Protein AF-A0A819H7N1-F1 (afdb_monomer)

Radius of gyration: 32.73 Å; Cα contacts (8 Å, |Δi|>4): 202; chains: 1; bounding box: 67×67×104 Å

Structure (mmCIF, N/CA/C/O backbone):
data_AF-A0A819H7N1-F1
#
_entry.id   AF-A0A819H7N1-F1
#
loop_
_atom_site.group_PDB
_atom_site.id
_atom_site.type_symbol
_atom_site.label_atom_id
_atom_site.label_alt_id
_atom_site.label_comp_id
_atom_site.label_asym_id
_atom_site.label_entity_id
_atom_site.label_seq_id
_atom_site.pdbx_PDB_ins_code
_atom_site.Cartn_x
_atom_site.Cartn_y
_atom_site.Cartn_z
_atom_site.occupancy
_atom_site.B_iso_or_equiv
_atom_site.auth_seq_id
_atom_site.auth_comp_id
_atom_site.auth_asym_id
_atom_site.auth_atom_id
_atom_site.pdbx_PDB_model_num
ATOM 1 N N . MET A 1 1 ? 19.187 -45.001 -17.441 1.00 40.72 1 MET A N 1
ATOM 2 C CA . MET A 1 1 ? 18.825 -44.067 -18.527 1.00 40.72 1 MET A CA 1
ATOM 3 C C . MET A 1 1 ? 20.088 -43.342 -18.950 1.00 40.72 1 MET A C 1
ATOM 5 O O . MET A 1 1 ? 20.549 -42.465 -18.236 1.00 40.72 1 MET A O 1
ATOM 9 N N . GLN A 1 2 ? 20.713 -43.819 -20.024 1.00 30.62 2 GLN A N 1
ATOM 10 C CA . GLN A 1 2 ? 21.935 -43.255 -20.595 1.00 30.62 2 GLN A CA 1
ATOM 11 C C . GLN A 1 2 ? 21.521 -42.297 -21.714 1.00 30.62 2 GLN A C 1
ATOM 13 O O . GLN A 1 2 ? 20.830 -42.712 -22.640 1.00 30.62 2 GLN A O 1
ATOM 18 N N . PHE A 1 3 ? 21.903 -41.025 -21.611 1.00 32.34 3 PHE A N 1
ATOM 19 C CA . PHE A 1 3 ? 21.761 -40.061 -22.699 1.00 32.34 3 PHE A CA 1
ATOM 20 C C . PHE A 1 3 ? 23.042 -40.099 -23.534 1.00 32.34 3 PHE A C 1
ATOM 22 O O . PHE A 1 3 ? 24.086 -39.612 -23.106 1.00 32.34 3 PHE A O 1
ATOM 29 N N . THR A 1 4 ? 22.976 -40.710 -24.714 1.00 34.38 4 THR A N 1
ATOM 30 C CA . THR A 1 4 ? 24.036 -40.632 -25.722 1.00 34.38 4 THR A CA 1
ATOM 31 C C . THR A 1 4 ? 23.967 -39.268 -26.399 1.00 34.38 4 THR A C 1
ATOM 33 O O . THR A 1 4 ? 23.025 -38.972 -27.132 1.00 34.38 4 THR A O 1
ATOM 36 N N . LYS A 1 5 ? 24.960 -38.427 -26.113 1.00 36.62 5 LYS A N 1
ATOM 37 C CA . LYS A 1 5 ? 25.185 -37.134 -26.753 1.00 36.62 5 LYS A CA 1
ATOM 38 C C . LYS A 1 5 ? 26.019 -37.384 -28.013 1.00 36.62 5 LYS A C 1
ATOM 40 O O . LYS A 1 5 ? 27.198 -37.707 -27.906 1.00 36.62 5 LYS A O 1
ATOM 45 N N . THR A 1 6 ? 25.407 -37.290 -29.188 1.00 32.88 6 THR A N 1
ATOM 46 C CA . THR A 1 6 ? 26.141 -37.307 -30.459 1.00 32.88 6 THR A CA 1
ATOM 47 C C . THR A 1 6 ? 26.596 -35.880 -30.742 1.00 32.88 6 THR A C 1
ATOM 49 O O . THR A 1 6 ? 25.798 -35.034 -31.135 1.00 32.88 6 THR A O 1
ATOM 52 N N . GLU A 1 7 ? 27.862 -35.590 -30.448 1.00 35.97 7 GLU A N 1
ATOM 53 C CA . GLU A 1 7 ? 28.532 -34.351 -30.845 1.00 35.97 7 GLU A CA 1
ATOM 54 C C . GLU A 1 7 ? 29.043 -34.515 -32.280 1.00 35.97 7 GLU A C 1
ATOM 56 O O . GLU A 1 7 ? 29.991 -35.252 -32.544 1.00 35.97 7 GLU A O 1
ATOM 61 N N . GLU A 1 8 ? 28.373 -33.855 -33.221 1.00 31.41 8 GLU A N 1
ATOM 62 C CA . GLU A 1 8 ? 28.767 -33.803 -34.626 1.00 31.41 8 GLU A CA 1
ATOM 63 C C . GLU A 1 8 ? 29.729 -32.617 -34.812 1.00 31.41 8 GLU A C 1
ATOM 65 O O . GLU A 1 8 ? 29.325 -31.464 -34.955 1.00 31.41 8 GLU A O 1
ATOM 70 N N . TYR A 1 9 ? 31.033 -32.892 -34.725 1.00 36.28 9 TYR A N 1
ATOM 71 C CA . TYR A 1 9 ? 32.089 -31.919 -35.005 1.00 36.28 9 TYR A CA 1
ATOM 72 C C . TYR A 1 9 ? 32.326 -31.832 -36.518 1.00 36.28 9 TYR A C 1
ATOM 74 O O . TYR A 1 9 ? 32.879 -32.749 -37.124 1.00 36.28 9 TYR A O 1
ATOM 82 N N . ALA A 1 10 ? 31.951 -30.708 -37.133 1.00 37.41 10 ALA A N 1
ATOM 83 C CA . ALA A 1 10 ? 32.363 -30.383 -38.495 1.00 37.41 10 ALA A CA 1
ATOM 84 C C . ALA A 1 10 ? 33.835 -29.925 -38.495 1.00 37.41 10 ALA A C 1
ATOM 86 O O . ALA A 1 10 ? 34.152 -28.793 -38.127 1.00 37.41 10 ALA A O 1
ATOM 87 N N . SER A 1 11 ? 34.732 -30.835 -38.884 1.00 36.94 11 SER A N 1
ATOM 88 C CA . SER A 1 11 ? 36.150 -30.565 -39.144 1.00 36.94 11 SER A CA 1
ATOM 89 C C . SER A 1 11 ? 36.325 -29.935 -40.529 1.00 36.94 11 SER A C 1
ATOM 91 O O . SER A 1 11 ? 35.896 -30.508 -41.531 1.00 36.94 11 SER A O 1
ATOM 93 N N . CYS A 1 12 ? 36.982 -28.776 -40.602 1.00 37.56 12 CYS A N 1
ATOM 94 C CA . CYS A 1 12 ? 37.454 -28.194 -41.858 1.00 37.56 12 CYS A CA 1
ATOM 95 C C . CYS A 1 12 ? 38.968 -28.414 -41.957 1.00 37.56 12 CYS A C 1
ATOM 97 O O . CYS A 1 12 ? 39.755 -27.567 -41.533 1.00 37.56 12 CYS A O 1
ATOM 99 N N . ASP A 1 13 ? 39.368 -29.565 -42.501 1.00 39.00 13 ASP A N 1
ATOM 100 C CA . ASP A 1 13 ? 40.770 -29.893 -42.755 1.00 39.00 13 ASP A CA 1
ATOM 101 C C . ASP A 1 13 ? 41.370 -28.986 -43.837 1.00 39.00 13 ASP A C 1
ATOM 103 O O . ASP A 1 13 ? 40.894 -28.905 -44.973 1.00 39.00 13 ASP A O 1
ATOM 107 N N . GLY A 1 14 ? 42.467 -28.320 -43.481 1.00 46.56 14 GLY A N 1
ATOM 108 C CA . GLY A 1 14 ? 43.328 -27.627 -44.425 1.00 46.56 14 GLY A CA 1
ATOM 109 C C . GLY A 1 14 ? 44.247 -28.598 -45.166 1.00 46.56 14 GLY A C 1
ATOM 110 O O . GLY A 1 14 ? 44.832 -29.495 -44.566 1.00 46.56 14 GLY A O 1
ATOM 111 N N . LYS A 1 15 ? 44.455 -28.354 -46.465 1.00 38.91 15 LYS A N 1
ATOM 112 C CA . LYS A 1 15 ? 45.690 -28.716 -47.176 1.00 38.91 15 LYS A CA 1
ATOM 113 C C . LYS A 1 15 ? 45.892 -27.817 -48.396 1.00 38.91 15 LYS A C 1
ATOM 115 O O . LYS A 1 15 ? 45.122 -27.847 -49.350 1.00 38.91 15 LYS A O 1
ATOM 120 N N . SER A 1 16 ? 46.963 -27.030 -48.345 1.00 42.56 16 SER A N 1
ATOM 121 C CA . SER A 1 16 ? 47.629 -26.453 -49.516 1.00 42.56 16 SER A CA 1
ATOM 122 C C . SER A 1 16 ? 48.480 -27.533 -50.189 1.00 42.56 16 SER A C 1
ATOM 124 O O . SER A 1 16 ? 49.066 -28.336 -49.466 1.00 42.56 16 SER A O 1
ATOM 126 N N . ILE A 1 17 ? 48.582 -27.520 -51.527 1.00 33.69 17 ILE A N 1
ATOM 127 C CA . ILE A 1 17 ? 49.834 -27.627 -52.317 1.00 33.69 17 ILE A CA 1
ATOM 128 C C . ILE A 1 17 ? 49.530 -27.609 -53.840 1.00 33.69 17 ILE A C 1
ATOM 130 O O . ILE A 1 17 ? 48.782 -28.431 -54.352 1.00 33.69 17 ILE A O 1
ATOM 134 N N . SER A 1 18 ? 50.165 -26.631 -54.508 1.00 37.62 18 SER A N 1
ATOM 135 C CA . SER A 1 18 ? 50.707 -26.540 -55.886 1.00 37.62 18 SER A CA 1
ATOM 136 C C . SER A 1 18 ? 49.914 -26.915 -57.155 1.00 37.62 18 SER A C 1
ATOM 138 O O . SER A 1 18 ? 49.439 -28.034 -57.296 1.00 37.62 18 SER A O 1
ATOM 140 N N . GLY A 1 19 ? 50.063 -26.063 -58.186 1.00 30.89 19 GLY A N 1
ATOM 141 C CA . GLY A 1 19 ? 50.332 -26.521 -59.563 1.00 30.89 19 GLY A CA 1
ATOM 142 C C . GLY A 1 19 ? 49.450 -25.932 -60.673 1.00 30.89 19 GLY A C 1
ATOM 143 O O . GLY A 1 19 ? 48.242 -26.107 -60.672 1.00 30.89 19 GLY A O 1
ATOM 144 N N . PHE A 1 20 ? 50.089 -25.254 -61.630 1.00 35.34 20 PHE A N 1
ATOM 145 C CA . PHE A 1 20 ? 49.568 -24.619 -62.854 1.00 35.34 20 PHE A CA 1
ATOM 146 C C . PHE A 1 20 ? 48.560 -25.443 -63.689 1.00 35.34 20 PHE A C 1
ATOM 148 O O . PHE A 1 20 ? 48.798 -26.622 -63.933 1.00 35.34 20 PHE A O 1
ATOM 155 N N . THR A 1 21 ? 47.531 -24.790 -64.262 1.00 34.28 21 THR A N 1
ATOM 156 C CA . THR A 1 21 ? 47.267 -24.613 -65.724 1.00 34.28 21 THR A CA 1
ATOM 157 C C . THR A 1 21 ? 45.895 -23.941 -65.950 1.00 34.28 21 THR A C 1
ATOM 159 O O . THR A 1 21 ? 44.961 -24.114 -65.172 1.00 34.28 21 THR A O 1
ATOM 162 N N . GLN A 1 22 ? 45.815 -23.105 -66.990 1.00 42.81 22 GLN A N 1
ATOM 163 C CA . GLN A 1 22 ? 44.711 -22.209 -67.353 1.00 42.81 22 GLN A CA 1
ATOM 164 C C . GLN A 1 22 ? 43.422 -22.899 -67.842 1.00 42.81 22 GLN A C 1
ATOM 166 O O . GLN A 1 22 ? 43.455 -23.940 -68.484 1.00 42.81 22 GLN A O 1
ATOM 171 N N . ASN A 1 23 ? 42.322 -22.157 -67.653 1.00 41.34 23 ASN A N 1
ATOM 172 C CA . ASN A 1 23 ? 41.064 -22.146 -68.408 1.00 41.34 23 ASN A CA 1
ATOM 173 C C . ASN A 1 23 ? 40.193 -23.412 -68.457 1.00 41.34 23 ASN A C 1
ATOM 175 O O . ASN A 1 23 ? 40.289 -24.239 -69.356 1.00 41.34 23 ASN A O 1
ATOM 179 N N . SER A 1 24 ? 39.146 -23.391 -67.629 1.00 40.72 24 SER A N 1
ATOM 180 C CA . SER A 1 24 ? 37.811 -23.828 -68.043 1.00 40.72 24 SER A CA 1
ATOM 181 C C . SER A 1 24 ? 36.748 -23.149 -67.181 1.00 40.72 24 SER A C 1
ATOM 183 O O . SER A 1 24 ? 36.832 -23.127 -65.953 1.00 40.72 24 SER A O 1
ATOM 185 N N . ASN A 1 25 ? 35.764 -22.571 -67.862 1.00 50.56 25 ASN A N 1
ATOM 186 C CA . ASN A 1 25 ? 34.623 -21.839 -67.336 1.00 50.56 25 ASN A CA 1
ATOM 187 C C . ASN A 1 25 ? 33.718 -22.803 -66.543 1.00 50.56 25 ASN A C 1
ATOM 189 O O . ASN A 1 25 ? 32.870 -23.484 -67.112 1.00 50.56 25 ASN A O 1
ATOM 193 N N . VAL A 1 26 ? 33.931 -22.903 -65.229 1.00 45.22 26 VAL A N 1
ATOM 194 C CA . VAL A 1 26 ? 33.072 -23.666 -64.318 1.00 45.22 26 VAL A CA 1
ATOM 195 C C . VAL A 1 26 ? 32.435 -22.684 -63.352 1.00 45.22 26 VAL A C 1
ATOM 197 O O . VAL A 1 26 ? 33.102 -22.059 -62.528 1.00 45.22 26 VAL A O 1
ATOM 200 N N . LYS A 1 27 ? 31.114 -22.553 -63.472 1.00 49.88 27 LYS A N 1
ATOM 201 C CA . LYS A 1 27 ? 30.236 -21.798 -62.581 1.00 49.88 27 LYS A CA 1
ATOM 202 C C . LYS A 1 27 ? 30.330 -22.421 -61.180 1.00 49.88 27 LYS A C 1
ATOM 204 O O . LYS A 1 27 ? 29.569 -23.322 -60.837 1.00 49.88 27 LYS A O 1
ATOM 209 N N . LYS A 1 28 ? 31.309 -21.981 -60.384 1.00 43.66 28 LYS A N 1
ATOM 210 C CA . LYS A 1 28 ? 31.466 -22.360 -58.976 1.00 43.66 28 LYS A CA 1
ATOM 211 C C . LYS A 1 28 ? 30.250 -21.815 -58.225 1.00 43.66 28 LYS A C 1
ATOM 213 O O . LYS A 1 28 ? 30.150 -20.620 -57.965 1.00 43.66 28 LYS A O 1
ATOM 218 N N . LYS A 1 29 ? 29.286 -22.689 -57.920 1.00 48.72 29 LYS A N 1
ATOM 219 C CA . LYS A 1 29 ? 28.300 -22.430 -56.868 1.00 48.72 29 LYS A CA 1
ATOM 220 C C . LYS A 1 29 ? 29.099 -22.260 -55.579 1.00 48.72 29 LYS A C 1
ATOM 222 O O . LYS A 1 29 ? 29.605 -23.239 -55.041 1.00 48.72 29 LYS A O 1
ATOM 227 N N . ASN A 1 30 ? 29.257 -21.017 -55.137 1.00 48.19 30 ASN A N 1
ATOM 228 C CA . ASN A 1 30 ? 29.819 -20.701 -53.834 1.00 48.19 30 ASN A CA 1
ATOM 229 C C . ASN A 1 30 ? 28.860 -21.254 -52.775 1.00 48.19 30 ASN A C 1
ATOM 231 O O . ASN A 1 30 ? 27.857 -20.626 -52.451 1.00 48.19 30 ASN A O 1
ATOM 235 N N . SER A 1 31 ? 29.140 -22.454 -52.274 1.00 58.06 31 SER A N 1
ATOM 236 C CA . SER A 1 31 ? 28.575 -22.942 -51.023 1.00 58.06 31 SER A CA 1
ATOM 237 C C . SER A 1 31 ? 29.184 -22.100 -49.906 1.00 58.06 31 SER A C 1
ATOM 239 O O . SER A 1 31 ? 30.265 -22.407 -49.400 1.00 58.06 31 SER A O 1
ATOM 241 N N . SER A 1 32 ? 28.541 -20.980 -49.581 1.00 63.16 32 SER A N 1
ATOM 242 C CA . SER A 1 32 ? 28.887 -20.193 -48.406 1.00 63.16 32 SER A CA 1
ATOM 243 C C . SER A 1 32 ? 28.537 -21.028 -47.181 1.00 63.16 32 SER A C 1
ATOM 245 O O . SER A 1 32 ? 27.383 -21.077 -46.761 1.00 63.16 32 SER A O 1
ATOM 247 N N . CYS A 1 33 ? 29.537 -21.715 -46.637 1.00 59.38 33 CYS A N 1
ATOM 248 C CA . CYS A 1 33 ? 29.523 -22.119 -45.244 1.00 59.38 33 CYS A CA 1
ATOM 249 C C . CYS A 1 33 ? 29.455 -20.814 -44.443 1.00 59.38 33 CYS A C 1
ATOM 251 O O . CYS A 1 33 ? 30.463 -20.130 -44.270 1.00 59.38 33 CYS A O 1
ATOM 253 N N . SER A 1 34 ? 28.243 -20.383 -44.091 1.00 68.25 34 SER A N 1
ATOM 254 C CA . SER A 1 34 ? 28.056 -19.300 -43.134 1.00 68.25 34 SER A CA 1
ATOM 255 C C . SER A 1 34 ? 28.774 -19.730 -41.855 1.00 68.25 34 SER A C 1
ATOM 257 O O . SER A 1 34 ? 28.502 -20.843 -41.392 1.00 68.25 34 SER A O 1
ATOM 259 N N . PRO A 1 35 ? 29.706 -18.926 -41.311 1.00 73.50 35 PRO A N 1
ATOM 260 C CA . PRO A 1 35 ? 30.396 -19.263 -40.078 1.00 73.50 35 PRO A CA 1
ATOM 261 C C . PRO A 1 35 ? 29.341 -19.314 -38.982 1.00 73.50 35 PRO A C 1
ATOM 263 O O . PRO A 1 35 ? 28.846 -18.290 -38.518 1.00 73.50 35 PRO A O 1
ATOM 266 N N . TRP A 1 36 ? 28.914 -20.529 -38.667 1.00 75.56 36 TRP A N 1
ATOM 267 C CA . TRP A 1 36 ? 27.933 -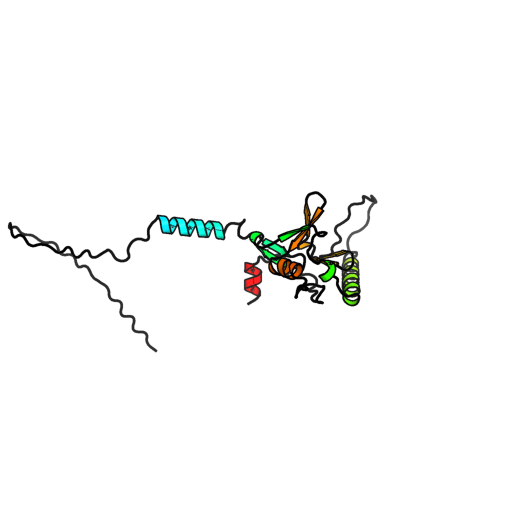20.770 -37.636 1.00 75.56 36 TRP A CA 1
ATOM 268 C C . TRP A 1 36 ? 28.641 -20.714 -36.279 1.00 75.56 36 TRP A C 1
ATOM 270 O O . TRP A 1 36 ? 29.711 -21.314 -36.135 1.00 75.56 36 TRP A O 1
ATOM 280 N N . PRO A 1 37 ? 28.055 -20.044 -35.275 1.00 86.19 37 PRO A N 1
ATOM 281 C CA . PRO A 1 37 ? 26.833 -19.236 -35.337 1.00 86.19 37 PRO A CA 1
ATOM 282 C C . PRO A 1 37 ? 27.066 -17.814 -35.883 1.00 86.19 37 PRO A C 1
ATOM 284 O O . PRO A 1 37 ? 28.129 -17.221 -35.696 1.00 86.19 37 PRO A O 1
ATOM 287 N N . GLU A 1 38 ? 26.028 -17.242 -36.504 1.00 85.06 38 GLU A N 1
ATOM 288 C CA . GLU A 1 38 ? 26.056 -15.851 -36.964 1.00 85.06 38 GLU A CA 1
ATOM 289 C C . GLU A 1 38 ? 26.223 -14.873 -35.783 1.00 85.06 38 GLU A C 1
ATOM 291 O O . GLU A 1 38 ? 25.567 -15.027 -34.744 1.00 85.06 38 GLU A O 1
ATOM 296 N N . PRO A 1 39 ? 27.071 -13.836 -35.914 1.00 87.88 39 PRO A N 1
ATOM 297 C CA . PRO A 1 39 ? 27.223 -12.826 -34.877 1.00 87.88 39 PRO A CA 1
ATOM 298 C C . PRO A 1 39 ? 25.912 -12.076 -34.619 1.00 87.88 39 PRO A C 1
ATOM 300 O O . PRO A 1 39 ? 25.338 -11.472 -35.521 1.00 87.88 39 PRO A O 1
ATOM 303 N N . ILE A 1 40 ? 25.477 -12.047 -33.357 1.00 91.50 40 ILE A N 1
ATOM 304 C CA . ILE A 1 40 ? 24.306 -11.264 -32.940 1.00 91.50 40 ILE A CA 1
ATOM 305 C C . ILE A 1 40 ? 24.530 -9.777 -33.294 1.00 91.50 40 ILE A C 1
ATOM 307 O O . ILE A 1 40 ? 25.573 -9.228 -32.901 1.00 91.50 40 ILE A O 1
ATOM 311 N N . PRO A 1 41 ? 23.563 -9.110 -33.961 1.00 95.00 41 PRO A N 1
ATOM 312 C CA . PRO A 1 41 ? 23.651 -7.695 -34.310 1.00 95.00 41 PRO A CA 1
ATOM 313 C C . PRO A 1 41 ? 23.959 -6.814 -33.099 1.00 95.00 41 PRO A C 1
ATOM 315 O O . PRO A 1 41 ? 23.404 -7.007 -32.014 1.00 95.00 41 PRO A O 1
ATOM 318 N N . ARG A 1 42 ? 24.838 -5.824 -33.282 1.00 93.44 42 ARG A N 1
ATOM 319 C CA . ARG A 1 42 ? 25.246 -4.918 -32.196 1.00 93.44 42 ARG A CA 1
ATOM 320 C C . ARG A 1 42 ? 24.068 -4.127 -31.638 1.00 93.44 42 ARG A C 1
ATOM 322 O O . ARG A 1 42 ? 23.909 -4.088 -30.424 1.00 93.44 42 ARG A O 1
ATOM 329 N N . ASP A 1 43 ? 23.208 -3.621 -32.511 1.00 96.38 43 ASP A N 1
ATOM 330 C CA . ASP A 1 43 ? 22.058 -2.793 -32.136 1.00 96.38 43 ASP A CA 1
ATOM 331 C C . ASP A 1 43 ? 21.081 -3.549 -31.224 1.00 96.38 43 ASP A C 1
ATOM 333 O O . ASP A 1 43 ? 20.516 -2.983 -30.288 1.00 96.38 43 ASP A O 1
ATOM 337 N N . LEU A 1 44 ? 20.928 -4.861 -31.443 1.00 95.50 44 LEU A N 1
ATOM 338 C CA . LEU A 1 44 ? 20.096 -5.712 -30.595 1.00 95.50 44 LEU A CA 1
ATOM 339 C C . LEU A 1 44 ? 20.728 -5.903 -29.212 1.00 95.50 44 LEU A C 1
ATOM 341 O O . LEU A 1 44 ? 20.033 -5.786 -28.206 1.00 95.50 44 LEU A O 1
ATOM 345 N N . LYS A 1 45 ? 22.048 -6.131 -29.146 1.00 95.31 45 LYS A N 1
ATOM 346 C CA . LYS A 1 45 ? 22.770 -6.208 -27.864 1.00 95.31 45 LYS A CA 1
ATOM 347 C C . LYS A 1 45 ? 22.649 -4.905 -27.079 1.00 95.31 45 LYS A C 1
ATOM 349 O O . LYS A 1 45 ? 22.399 -4.945 -25.878 1.00 95.31 45 LYS A O 1
ATOM 354 N N . GLU A 1 46 ? 22.814 -3.772 -27.754 1.00 97.06 46 GLU A N 1
ATOM 355 C CA . GLU A 1 46 ? 22.725 -2.452 -27.135 1.00 97.06 46 GLU A CA 1
ATOM 356 C C . GLU A 1 46 ? 21.309 -2.166 -26.632 1.00 97.06 46 GLU A C 1
ATOM 358 O O . GLU A 1 46 ? 21.142 -1.774 -25.480 1.00 97.06 46 GLU A O 1
ATOM 363 N N . THR A 1 47 ? 20.284 -2.470 -27.431 1.00 96.69 47 THR A N 1
ATOM 364 C CA . THR A 1 47 ? 18.878 -2.323 -27.024 1.00 96.69 47 THR A CA 1
ATOM 365 C C . THR A 1 47 ? 18.553 -3.187 -25.804 1.00 96.69 47 THR A C 1
ATOM 367 O O . THR A 1 47 ? 17.986 -2.688 -24.831 1.00 96.69 47 THR A O 1
ATOM 370 N N . CYS A 1 48 ? 18.952 -4.465 -25.809 1.00 96.56 48 CYS A N 1
ATOM 371 C CA . CYS A 1 48 ? 18.746 -5.356 -24.666 1.00 96.56 48 CYS A CA 1
ATOM 372 C C . CYS A 1 48 ? 19.462 -4.849 -23.408 1.00 96.56 48 CYS A C 1
ATOM 374 O O . CYS A 1 48 ? 18.880 -4.878 -22.323 1.00 96.56 48 CYS A O 1
ATOM 376 N N . LEU A 1 49 ? 20.699 -4.360 -23.542 1.00 95.62 49 LEU A N 1
ATOM 377 C CA . LEU A 1 49 ? 21.455 -3.808 -22.420 1.00 95.62 49 LEU A CA 1
ATOM 378 C C . LEU A 1 49 ? 20.787 -2.548 -21.859 1.00 95.62 49 LEU A C 1
ATOM 380 O O . LEU A 1 49 ? 20.620 -2.443 -20.648 1.00 95.62 49 LEU A O 1
ATOM 384 N N . GLN A 1 50 ? 20.368 -1.617 -22.717 1.00 95.62 50 GLN A N 1
ATOM 385 C CA . GLN A 1 50 ? 19.678 -0.394 -22.298 1.00 95.62 50 GLN A CA 1
ATOM 386 C C . GLN A 1 50 ? 18.370 -0.707 -21.569 1.00 95.62 50 GLN A C 1
ATOM 388 O O . GLN A 1 50 ? 18.111 -0.160 -20.497 1.00 95.62 50 GLN A O 1
ATOM 393 N N . GLN A 1 51 ? 17.580 -1.644 -22.097 1.00 94.69 51 GLN A N 1
ATOM 394 C CA . GLN A 1 51 ? 16.350 -2.084 -21.448 1.00 94.69 51 GLN A CA 1
ATOM 395 C C . GLN A 1 51 ? 16.629 -2.706 -20.075 1.00 94.69 51 GLN A C 1
ATOM 397 O O . GLN A 1 51 ? 15.942 -2.380 -19.107 1.00 94.69 51 GLN A O 1
ATOM 402 N N . PHE A 1 52 ? 17.651 -3.558 -19.971 1.00 93.06 52 PHE A N 1
ATOM 403 C CA . PHE A 1 52 ? 18.052 -4.149 -18.698 1.00 93.06 52 PHE A CA 1
ATOM 404 C C . PHE A 1 52 ? 18.479 -3.079 -17.688 1.00 93.06 52 PHE A C 1
ATOM 406 O O . PHE A 1 52 ? 17.974 -3.061 -16.569 1.00 93.06 52 PHE A O 1
ATOM 413 N N . LEU A 1 53 ? 19.353 -2.148 -18.084 1.00 92.12 53 LEU A N 1
ATOM 414 C CA . LEU A 1 53 ? 19.807 -1.056 -17.219 1.00 92.12 53 LEU A CA 1
ATOM 415 C C . LEU A 1 53 ? 18.640 -0.186 -16.744 1.00 92.12 53 LEU A C 1
ATOM 417 O O . LEU A 1 53 ? 18.596 0.201 -15.579 1.00 92.12 53 LEU A O 1
ATOM 421 N N . GLN A 1 54 ? 17.673 0.091 -17.620 1.00 91.19 54 GLN A N 1
ATOM 422 C CA . GLN A 1 54 ? 16.479 0.845 -17.261 1.00 91.19 54 GLN A CA 1
ATOM 423 C C . GLN A 1 54 ? 15.613 0.085 -16.248 1.00 91.19 54 GLN A C 1
ATOM 425 O O . GLN A 1 54 ? 15.191 0.667 -15.248 1.00 91.19 54 GLN A O 1
ATOM 430 N N . GLN A 1 55 ? 15.361 -1.204 -16.481 1.00 88.94 55 GLN A N 1
ATOM 431 C CA . GLN A 1 55 ? 14.552 -2.045 -15.592 1.00 88.94 55 GLN A CA 1
ATOM 432 C C . GLN A 1 55 ? 15.223 -2.286 -14.235 1.00 88.94 55 GLN A C 1
ATOM 434 O O . GLN A 1 55 ? 14.531 -2.382 -13.227 1.00 88.94 55 GLN A O 1
ATOM 439 N N . MET A 1 56 ? 16.555 -2.324 -14.206 1.00 88.75 56 MET A N 1
ATOM 440 C CA . MET A 1 56 ? 17.362 -2.501 -12.995 1.00 88.75 56 MET A CA 1
ATOM 441 C C . MET A 1 56 ? 17.786 -1.175 -12.354 1.00 88.75 56 MET A C 1
ATOM 443 O O . MET A 1 56 ? 18.570 -1.163 -11.406 1.00 88.75 56 MET A O 1
ATOM 447 N N . SER A 1 57 ? 17.303 -0.045 -12.871 1.00 90.19 57 SER A N 1
ATOM 448 C CA . SER A 1 57 ? 17.643 1.261 -12.317 1.00 90.19 57 SER A CA 1
ATOM 449 C C . SER A 1 57 ? 17.038 1.446 -10.923 1.00 90.19 57 SER A C 1
ATOM 451 O O . SER A 1 57 ? 15.932 0.984 -10.635 1.00 90.19 57 SER A O 1
ATOM 453 N N . MET A 1 58 ? 17.732 2.204 -10.069 1.00 86.50 58 MET A N 1
ATOM 454 C CA . MET A 1 58 ? 17.260 2.524 -8.714 1.00 86.50 58 MET A CA 1
ATOM 455 C C . MET A 1 58 ? 15.880 3.191 -8.701 1.00 86.50 58 MET A C 1
ATOM 457 O O . MET A 1 58 ? 15.117 3.010 -7.760 1.00 86.50 58 MET A O 1
ATOM 461 N N . SER A 1 59 ? 15.539 3.957 -9.740 1.00 88.69 59 SER A N 1
ATOM 462 C CA . SER A 1 59 ? 14.229 4.598 -9.869 1.00 88.69 59 SER A CA 1
ATOM 463 C C . SER A 1 59 ? 13.134 3.625 -10.312 1.00 88.69 59 SER A C 1
ATOM 465 O O . SER A 1 59 ? 11.985 3.779 -9.895 1.00 88.69 59 SER A O 1
ATOM 467 N N . ALA A 1 60 ? 13.461 2.623 -11.134 1.00 87.12 60 ALA A N 1
ATOM 468 C CA . ALA A 1 60 ? 12.517 1.583 -11.536 1.00 87.12 60 ALA A CA 1
ATOM 469 C C . ALA A 1 60 ? 12.214 0.594 -10.410 1.00 87.12 60 ALA A C 1
ATOM 471 O O . ALA A 1 60 ? 11.067 0.173 -10.254 1.00 87.12 60 ALA A O 1
ATOM 472 N N . LEU A 1 61 ? 13.225 0.295 -9.598 1.00 88.44 61 LEU A N 1
ATOM 473 C CA . LEU A 1 61 ? 13.130 -0.596 -8.445 1.00 88.44 61 LEU A CA 1
ATOM 474 C C . LEU A 1 61 ? 12.769 0.131 -7.144 1.00 88.44 61 LEU A C 1
ATOM 476 O O . LEU A 1 61 ? 12.694 -0.508 -6.102 1.00 88.44 61 LEU A O 1
ATOM 480 N N . ALA A 1 62 ? 12.539 1.447 -7.185 1.00 90.50 62 ALA A N 1
ATOM 481 C CA . ALA A 1 62 ? 12.212 2.222 -5.995 1.00 90.50 62 ALA A CA 1
ATOM 482 C C . ALA A 1 62 ? 10.959 1.666 -5.300 1.00 90.50 62 ALA A C 1
ATOM 484 O O . ALA A 1 62 ? 9.911 1.469 -5.928 1.00 90.50 62 ALA A O 1
ATOM 485 N N . GLU A 1 63 ? 11.064 1.459 -3.990 1.00 90.50 63 GLU A N 1
ATOM 486 C CA . GLU A 1 63 ? 10.036 0.832 -3.162 1.00 90.50 63 GLU A CA 1
ATOM 487 C C . GLU A 1 63 ? 9.334 1.858 -2.269 1.00 90.50 63 GLU A C 1
ATOM 489 O O . GLU A 1 63 ? 9.925 2.844 -1.830 1.00 90.50 63 GLU A O 1
ATOM 494 N N . VAL A 1 64 ? 8.061 1.602 -1.980 1.00 91.94 64 VAL A N 1
ATOM 495 C CA . VAL A 1 64 ? 7.249 2.341 -1.008 1.00 91.94 64 VAL A CA 1
ATOM 496 C C . VAL A 1 64 ? 6.293 1.400 -0.288 1.00 91.94 64 VAL A C 1
ATOM 498 O O . VAL A 1 64 ? 5.830 0.410 -0.854 1.00 91.94 64 VAL A O 1
ATOM 501 N N . THR A 1 65 ? 5.934 1.742 0.944 1.00 91.75 65 THR A N 1
ATOM 502 C CA . THR A 1 65 ? 4.993 0.956 1.746 1.00 91.75 65 THR A CA 1
ATOM 503 C C . THR A 1 65 ? 3.562 1.446 1.554 1.00 91.75 65 THR A C 1
ATOM 505 O O . THR A 1 65 ? 3.282 2.645 1.534 1.00 91.75 65 THR A O 1
ATOM 508 N N . CYS A 1 66 ? 2.626 0.512 1.412 1.00 93.44 66 CYS A N 1
ATOM 509 C CA . CYS A 1 66 ? 1.204 0.822 1.351 1.00 93.44 66 CYS A CA 1
ATOM 510 C C . CYS A 1 66 ? 0.647 1.132 2.748 1.00 93.44 66 CYS A C 1
ATOM 512 O O . CYS A 1 66 ? 0.689 0.283 3.635 1.00 93.44 66 CYS A O 1
ATOM 514 N N . ALA A 1 67 ? 0.010 2.290 2.918 1.00 94.12 67 ALA A N 1
ATOM 515 C CA . ALA A 1 67 ? -0.581 2.717 4.187 1.00 94.12 67 ALA A CA 1
ATOM 516 C C . ALA A 1 67 ? -1.760 1.843 4.651 1.00 94.12 67 ALA A C 1
ATOM 518 O O . ALA A 1 67 ? -2.121 1.869 5.819 1.00 94.12 67 ALA A O 1
ATOM 519 N N . VAL A 1 68 ? -2.389 1.075 3.757 1.00 93.44 68 VAL A N 1
ATOM 520 C CA . VAL A 1 68 ? -3.577 0.263 4.088 1.00 93.44 68 VAL A CA 1
ATOM 521 C C . VAL A 1 68 ? -3.216 -1.149 4.540 1.00 93.44 68 VAL A C 1
ATOM 523 O O . VAL A 1 68 ? -3.940 -1.737 5.336 1.00 93.44 68 VAL A O 1
ATOM 526 N N . CYS A 1 69 ? -2.128 -1.716 4.019 1.00 90.25 69 CYS A N 1
ATOM 527 C CA . CYS A 1 69 ? -1.785 -3.121 4.257 1.00 90.25 69 CYS A CA 1
ATOM 528 C C . CYS A 1 69 ? -0.343 -3.368 4.674 1.00 90.25 69 CYS A C 1
ATOM 530 O O . CYS A 1 69 ? 0.050 -4.523 4.768 1.00 90.25 69 CYS A O 1
ATOM 532 N N . ASN A 1 70 ? 0.448 -2.309 4.841 1.00 88.00 70 ASN A N 1
ATOM 533 C CA . ASN A 1 70 ? 1.853 -2.362 5.229 1.00 88.00 70 ASN A CA 1
ATOM 534 C C . ASN A 1 70 ? 2.775 -3.176 4.302 1.00 88.00 70 ASN A C 1
ATOM 536 O O . ASN A 1 70 ? 3.886 -3.522 4.681 1.00 88.00 70 ASN A O 1
ATOM 540 N N . VAL A 1 71 ? 2.331 -3.483 3.079 1.00 86.94 71 VAL A N 1
ATOM 541 C CA . VAL A 1 71 ? 3.126 -4.246 2.102 1.00 86.94 71 VAL A CA 1
ATOM 542 C C . VAL A 1 71 ? 3.930 -3.283 1.237 1.00 86.94 71 VAL A C 1
ATOM 544 O O . VAL A 1 71 ? 3.388 -2.266 0.779 1.00 86.94 71 VAL A O 1
ATOM 547 N N . ARG A 1 72 ? 5.199 -3.621 0.983 1.00 88.44 72 ARG A N 1
ATOM 548 C CA . ARG A 1 72 ? 6.069 -2.898 0.052 1.00 88.44 72 ARG A CA 1
ATOM 549 C C . ARG A 1 72 ? 5.603 -3.090 -1.390 1.00 88.44 72 ARG A C 1
ATOM 551 O O . ARG A 1 72 ? 5.099 -4.136 -1.797 1.00 88.44 72 ARG A O 1
ATOM 558 N N . SER A 1 73 ? 5.686 -2.040 -2.186 1.00 89.31 73 SER A N 1
ATOM 559 C CA . SER A 1 73 ? 5.275 -2.028 -3.587 1.00 89.31 73 SER A CA 1
ATOM 560 C C . SER A 1 73 ? 6.167 -1.081 -4.373 1.00 89.31 73 SER A C 1
ATOM 562 O O . SER A 1 73 ? 6.721 -0.133 -3.824 1.00 89.31 73 SER A O 1
ATOM 564 N N . LEU A 1 74 ? 6.281 -1.310 -5.680 1.00 91.31 74 LEU A N 1
ATOM 565 C CA . LEU A 1 74 ? 7.046 -0.418 -6.544 1.00 91.31 74 LEU A CA 1
ATOM 566 C C . LEU A 1 74 ? 6.379 0.957 -6.610 1.00 91.31 74 LEU A C 1
ATOM 568 O O . LEU A 1 74 ? 5.160 1.056 -6.826 1.00 91.31 74 LEU A O 1
ATOM 572 N N . VAL A 1 75 ? 7.184 2.015 -6.509 1.00 92.44 75 VAL A N 1
ATOM 573 C CA . VAL A 1 75 ? 6.756 3.418 -6.627 1.00 92.44 75 VAL A CA 1
ATOM 574 C C . VAL A 1 75 ? 5.935 3.629 -7.894 1.00 92.44 75 VAL A C 1
ATOM 576 O O . 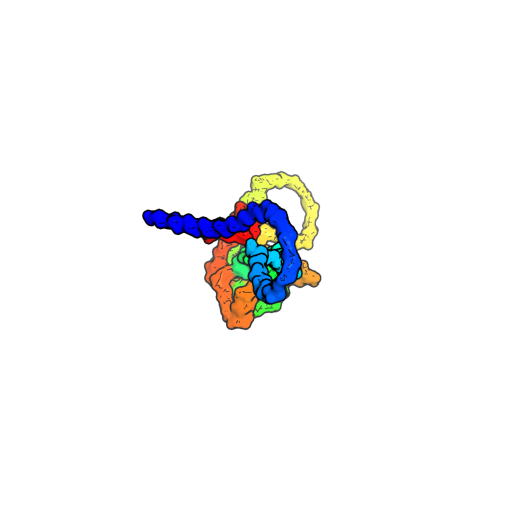VAL A 1 75 ? 4.863 4.223 -7.836 1.00 92.44 75 VAL A O 1
ATOM 579 N N . GLN A 1 76 ? 6.381 3.066 -9.020 1.00 90.62 76 GLN A N 1
ATOM 580 C CA . GLN A 1 76 ? 5.734 3.218 -10.328 1.00 90.62 76 GLN A CA 1
ATOM 581 C C . GLN A 1 76 ? 4.283 2.715 -10.365 1.00 90.62 76 GLN A C 1
ATOM 583 O O . GLN A 1 76 ? 3.457 3.223 -11.122 1.00 90.62 76 GLN A O 1
ATOM 588 N N . THR A 1 77 ? 3.965 1.716 -9.542 1.00 92.00 77 THR A N 1
ATOM 589 C CA . THR A 1 77 ? 2.624 1.116 -9.468 1.00 92.00 77 THR A CA 1
ATOM 590 C C . THR A 1 77 ? 1.790 1.674 -8.319 1.00 92.00 77 THR A C 1
ATOM 592 O O . THR A 1 77 ? 0.594 1.407 -8.229 1.00 92.00 77 THR A O 1
ATOM 595 N N . SER A 1 78 ? 2.399 2.451 -7.431 1.00 94.44 78 SER A N 1
ATOM 596 C CA . SER A 1 78 ? 1.740 2.988 -6.248 1.00 94.44 78 SER A CA 1
ATOM 597 C C . SER A 1 78 ? 1.050 4.317 -6.554 1.00 94.44 78 SER A C 1
ATOM 599 O O . SER A 1 78 ? 1.407 5.044 -7.483 1.00 94.44 78 SER A O 1
ATOM 601 N N . LYS A 1 79 ? 0.023 4.648 -5.772 1.00 96.25 79 LYS A N 1
ATOM 602 C CA . LYS A 1 79 ? -0.727 5.900 -5.882 1.00 96.25 79 LYS A CA 1
ATOM 603 C C . LYS A 1 79 ? -0.545 6.718 -4.619 1.00 96.25 79 LYS A C 1
ATOM 605 O O . LYS A 1 79 ? -0.879 6.257 -3.533 1.00 96.25 79 LYS A O 1
ATOM 610 N N . LYS A 1 80 ? -0.045 7.940 -4.784 1.00 95.94 80 LYS A N 1
ATOM 611 C CA . LYS A 1 80 ? -0.012 8.945 -3.725 1.00 95.94 80 LYS A CA 1
ATOM 612 C C . LYS A 1 80 ? -1.311 9.733 -3.744 1.00 95.94 80 LYS A C 1
ATOM 614 O O . LYS A 1 80 ? -1.675 10.296 -4.776 1.00 95.94 80 LYS A O 1
ATOM 619 N N . VAL A 1 81 ? -2.001 9.779 -2.616 1.00 96.06 81 VAL A N 1
ATOM 620 C CA . VAL A 1 81 ? -3.244 10.535 -2.449 1.00 96.06 81 VAL A CA 1
ATOM 621 C C . VAL A 1 81 ? -3.228 11.251 -1.101 1.00 96.06 81 VAL A C 1
ATOM 623 O O . VAL A 1 81 ? -2.726 10.687 -0.132 1.00 96.06 81 VAL A O 1
ATOM 626 N N . PRO A 1 82 ? -3.772 12.473 -0.985 1.00 95.56 82 PRO A N 1
ATOM 627 C CA . PRO A 1 82 ? -4.036 13.058 0.325 1.00 95.56 82 PRO A CA 1
ATOM 628 C C . PRO A 1 82 ? -4.924 12.123 1.147 1.00 95.56 82 PRO A C 1
ATOM 630 O O . PRO A 1 82 ? -5.863 11.548 0.593 1.00 95.56 82 PRO A O 1
ATOM 633 N N . VAL A 1 83 ? -4.677 12.001 2.454 1.00 94.00 83 VAL A N 1
ATOM 634 C CA . VAL A 1 83 ? -5.481 11.141 3.346 1.00 94.00 83 VAL A CA 1
ATOM 635 C C . VAL A 1 83 ? -6.967 11.492 3.236 1.00 94.00 83 VAL A C 1
ATOM 637 O O . VAL A 1 83 ? -7.801 10.612 3.056 1.00 94.00 83 VAL A O 1
ATOM 640 N N . SER A 1 84 ? -7.297 12.785 3.187 1.00 92.06 84 SER A N 1
ATOM 641 C CA . SER A 1 84 ? -8.668 13.284 3.011 1.00 92.06 84 SER A CA 1
ATOM 642 C C . SER A 1 84 ? -9.328 12.925 1.671 1.00 92.06 84 SER A C 1
ATOM 644 O O . SER A 1 84 ? -10.539 13.074 1.529 1.00 92.06 84 SER A O 1
ATOM 646 N N . LYS A 1 85 ? -8.556 12.467 0.678 1.00 95.19 85 LYS A N 1
ATOM 647 C CA . LYS A 1 85 ? -9.020 12.108 -0.672 1.00 95.19 85 LYS A CA 1
ATOM 648 C C . LYS A 1 85 ? -8.880 10.616 -0.981 1.00 95.19 85 LYS A C 1
ATOM 650 O O . LYS A 1 85 ? -9.006 10.230 -2.143 1.00 95.19 85 LYS A O 1
ATOM 655 N N . ILE A 1 86 ? -8.621 9.772 0.019 1.00 95.81 86 ILE A N 1
ATOM 656 C CA . ILE A 1 86 ? -8.637 8.319 -0.172 1.00 95.81 86 ILE A CA 1
ATOM 657 C C . ILE A 1 86 ? -10.046 7.901 -0.648 1.00 95.81 86 ILE A C 1
ATOM 659 O O . ILE A 1 86 ? -11.035 8.228 0.017 1.00 95.81 86 ILE A O 1
ATOM 663 N N . PRO A 1 87 ? -10.174 7.189 -1.786 1.00 95.69 87 PRO A N 1
ATOM 664 C CA . PRO A 1 87 ? -11.473 6.746 -2.285 1.00 95.69 87 PRO A CA 1
ATOM 665 C C . PRO A 1 87 ? -12.195 5.887 -1.247 1.00 95.69 87 PRO A C 1
ATOM 667 O O . PRO A 1 87 ? -11.584 5.000 -0.660 1.00 95.69 87 PRO A O 1
ATOM 670 N N . ASN A 1 88 ? -13.487 6.142 -1.022 1.00 96.06 88 ASN A N 1
ATOM 671 C CA . ASN A 1 88 ? -14.319 5.382 -0.080 1.00 96.06 88 ASN A CA 1
ATOM 672 C C . ASN A 1 88 ? -13.633 5.108 1.276 1.00 96.06 88 ASN A C 1
ATOM 674 O O . ASN A 1 88 ? -13.732 4.011 1.817 1.00 96.06 88 ASN A O 1
ATOM 678 N N . ILE A 1 89 ? -12.942 6.111 1.837 1.00 94.56 89 ILE A N 1
ATOM 679 C CA . ILE A 1 89 ? -12.147 5.985 3.074 1.00 94.56 89 ILE A CA 1
ATOM 680 C C . ILE A 1 89 ? -12.932 5.415 4.267 1.00 94.56 89 ILE A C 1
ATOM 682 O O . ILE A 1 89 ? -12.361 4.770 5.138 1.00 94.56 89 ILE A O 1
ATOM 686 N N . HIS A 1 90 ? -14.255 5.591 4.294 1.00 93.69 90 HIS A N 1
ATOM 687 C CA . HIS A 1 90 ? -15.125 5.020 5.323 1.00 93.69 90 HIS A CA 1
ATOM 688 C C . HIS A 1 90 ? -15.082 3.481 5.376 1.00 93.69 90 HIS A C 1
ATOM 690 O O . HIS A 1 90 ? -15.352 2.917 6.430 1.00 93.69 90 HIS A O 1
ATOM 696 N N . LEU A 1 91 ? -14.703 2.808 4.282 1.00 94.75 91 LEU A N 1
ATOM 697 C CA . LEU A 1 91 ? -14.480 1.357 4.229 1.00 94.75 91 LEU A CA 1
ATOM 698 C C . LEU A 1 91 ? -13.236 0.907 5.003 1.00 94.75 91 LEU A C 1
ATOM 700 O O . LEU A 1 91 ? -13.030 -0.288 5.176 1.00 94.75 91 LEU A O 1
ATOM 704 N N . LEU A 1 92 ? -12.394 1.851 5.432 1.00 94.12 92 LEU A N 1
ATOM 705 C CA . LEU A 1 92 ? -11.221 1.601 6.266 1.00 94.12 92 LEU A CA 1
ATOM 706 C C . LEU A 1 92 ? -11.510 1.777 7.763 1.00 94.12 92 LEU A C 1
ATOM 708 O O . LEU A 1 92 ? -10.580 1.729 8.567 1.00 94.12 92 LEU A O 1
ATOM 712 N N . LYS A 1 93 ? -12.775 1.989 8.146 1.00 93.25 93 LYS A N 1
ATOM 713 C CA . LYS A 1 93 ? -13.159 2.022 9.555 1.00 93.25 93 LYS A CA 1
ATOM 714 C C . LYS A 1 93 ? -13.036 0.633 10.172 1.00 93.25 93 LYS A C 1
ATOM 716 O O . LYS A 1 93 ? -13.551 -0.335 9.620 1.00 93.25 93 LYS A O 1
ATOM 721 N N . VAL A 1 94 ? -12.359 0.552 11.310 1.00 91.44 94 VAL A N 1
ATOM 722 C CA . VAL A 1 94 ? -12.250 -0.676 12.104 1.00 91.44 94 VAL A CA 1
ATOM 723 C C . VAL A 1 94 ? -13.441 -0.833 13.047 1.00 91.44 94 VAL A C 1
ATOM 725 O O . VAL A 1 94 ? -14.133 0.146 13.336 1.00 91.44 94 VAL A O 1
ATOM 728 N N . SER A 1 95 ? -13.679 -2.058 13.520 1.00 89.00 95 SER A N 1
ATOM 729 C CA . SER A 1 95 ? -14.671 -2.307 14.570 1.00 89.00 95 SER A CA 1
ATOM 730 C C . SER A 1 95 ? -14.206 -1.748 15.920 1.00 89.00 95 SER A C 1
ATOM 732 O O . SER A 1 95 ? -13.008 -1.524 16.133 1.00 89.00 95 SER A O 1
ATOM 734 N N . ASP A 1 96 ? -15.149 -1.525 16.836 1.00 85.56 96 ASP A N 1
ATOM 735 C CA . ASP A 1 96 ? -14.843 -0.992 18.167 1.00 85.56 96 ASP A CA 1
ATOM 736 C C . ASP A 1 96 ? -13.987 -1.969 18.993 1.00 85.56 96 ASP A C 1
ATOM 738 O O . ASP A 1 96 ? -13.078 -1.541 19.702 1.00 85.56 96 ASP A O 1
ATOM 742 N N . GLU A 1 97 ? -14.171 -3.282 18.825 1.00 84.50 97 GLU A N 1
ATOM 743 C CA . GLU A 1 97 ? -13.362 -4.297 19.513 1.00 84.50 97 GLU A CA 1
ATOM 744 C C . GLU A 1 97 ? -11.891 -4.226 19.090 1.00 84.50 97 GLU A C 1
ATOM 746 O O . GLU A 1 97 ? -10.982 -4.301 19.921 1.00 84.50 97 GLU A O 1
ATOM 751 N N . LEU A 1 98 ? -11.641 -4.058 17.787 1.00 83.31 98 LEU A N 1
ATOM 752 C CA . LEU A 1 98 ? -10.285 -3.944 17.265 1.00 83.31 98 LEU A CA 1
ATOM 753 C C . LEU A 1 98 ? -9.648 -2.609 17.665 1.00 83.31 98 LEU A C 1
ATOM 755 O O . LEU A 1 98 ? -8.461 -2.555 17.976 1.00 83.31 98 LEU A O 1
ATOM 759 N N . LYS A 1 99 ? -10.432 -1.531 17.699 1.00 82.62 99 LYS A N 1
ATOM 760 C CA . LYS A 1 99 ? -9.983 -0.220 18.175 1.00 82.62 99 LYS A CA 1
ATOM 761 C C . LYS A 1 99 ? -9.480 -0.286 19.618 1.00 82.62 99 LYS A C 1
ATOM 763 O O . LYS A 1 99 ? -8.388 0.215 19.891 1.00 82.62 99 LYS A O 1
ATOM 768 N N . ASP A 1 100 ? -10.234 -0.910 20.518 1.00 83.31 100 ASP A N 1
ATOM 769 C CA . ASP A 1 100 ? -9.849 -1.018 21.928 1.00 83.31 100 ASP A CA 1
ATOM 770 C C . ASP A 1 100 ? -8.584 -1.863 22.099 1.00 83.31 100 ASP A C 1
ATOM 772 O O . ASP A 1 100 ? -7.669 -1.474 22.833 1.00 83.31 100 ASP A O 1
ATOM 776 N N . LEU A 1 101 ? -8.474 -2.963 21.346 1.00 81.81 101 LEU A N 1
ATOM 777 C CA . LEU A 1 101 ? -7.270 -3.789 21.318 1.00 81.81 101 LEU A CA 1
ATOM 778 C C . LEU A 1 101 ? -6.046 -2.962 20.900 1.00 81.81 101 LEU A C 1
ATOM 780 O O . LEU A 1 101 ? -5.050 -2.921 21.620 1.00 81.81 101 LEU A O 1
ATOM 784 N N . ILE A 1 102 ? -6.145 -2.231 19.793 1.00 76.56 102 ILE A N 1
ATOM 785 C CA . ILE A 1 102 ? -5.049 -1.438 19.228 1.00 76.56 102 ILE A CA 1
ATOM 786 C C . ILE A 1 102 ? -4.602 -0.309 20.172 1.00 76.56 102 ILE A C 1
ATOM 788 O O . ILE A 1 102 ? -3.403 -0.053 20.332 1.00 76.56 102 ILE A O 1
ATOM 792 N N . LEU A 1 103 ? -5.549 0.369 20.825 1.00 76.00 103 LEU A N 1
ATOM 793 C CA . LEU A 1 103 ? -5.249 1.411 21.814 1.00 76.00 103 LEU A CA 1
ATOM 794 C C . LEU A 1 103 ? -4.599 0.828 23.079 1.00 76.00 103 LEU A C 1
ATOM 796 O O . LEU A 1 103 ? -3.675 1.428 23.641 1.00 76.00 103 LEU A O 1
ATOM 800 N N . SER A 1 104 ? -5.038 -0.358 23.509 1.00 73.94 104 SER A N 1
ATOM 801 C CA . SER A 1 104 ? -4.460 -1.045 24.666 1.00 73.94 104 SER A CA 1
ATOM 802 C C . SER A 1 104 ? -3.008 -1.478 24.419 1.00 73.94 104 SER A C 1
ATOM 804 O O . SER A 1 104 ? -2.157 -1.260 25.282 1.00 73.94 104 SER A O 1
ATOM 806 N N . THR A 1 105 ? -2.690 -1.979 23.218 1.00 71.06 105 THR A N 1
ATOM 807 C CA . THR A 1 105 ? -1.336 -2.421 22.848 1.00 71.06 105 THR A CA 1
ATOM 808 C C . THR A 1 105 ? -0.333 -1.264 22.831 1.00 71.06 105 THR A C 1
ATOM 810 O O . THR A 1 105 ? 0.776 -1.401 23.348 1.00 71.06 105 THR A O 1
ATOM 813 N N . GLN A 1 106 ? -0.714 -0.082 22.336 1.00 65.12 106 GLN A N 1
ATOM 814 C CA . GLN A 1 106 ? 0.163 1.101 22.397 1.00 65.12 106 GLN A CA 1
ATOM 815 C C . GLN A 1 106 ? 0.446 1.556 23.829 1.00 65.12 106 GLN A C 1
ATOM 817 O O . GLN A 1 106 ? 1.552 1.987 24.155 1.00 65.12 106 GLN A O 1
ATOM 822 N N . SER A 1 107 ? -0.556 1.435 24.699 1.00 59.12 107 SER A N 1
ATOM 823 C CA . SER A 1 107 ? -0.438 1.831 26.100 1.00 59.12 107 SER A CA 1
ATOM 824 C C . SER A 1 107 ? 0.519 0.926 26.883 1.00 59.12 107 SER A C 1
ATOM 826 O O . SER A 1 107 ? 1.088 1.379 27.873 1.00 59.12 107 SER A O 1
ATOM 828 N N . SER A 1 108 ? 0.707 -0.334 26.470 1.00 53.75 108 SER A N 1
ATOM 829 C CA . SER A 1 108 ? 1.696 -1.246 27.064 1.00 53.75 108 SER A CA 1
ATOM 830 C C . SER A 1 108 ? 3.124 -1.005 26.574 1.00 53.75 108 SER A C 1
ATOM 832 O O . SER A 1 108 ? 4.048 -1.114 27.375 1.00 53.75 108 SER A O 1
ATOM 834 N N . VAL A 1 109 ? 3.317 -0.617 25.306 1.00 53.66 109 VAL A N 1
ATOM 835 C CA . VAL A 1 109 ? 4.656 -0.328 24.7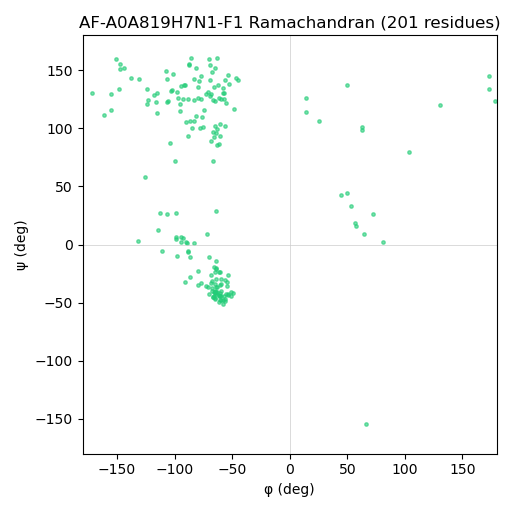52 1.00 53.66 109 VAL A CA 1
ATOM 836 C C . VAL A 1 109 ? 5.278 0.889 25.444 1.00 53.66 109 VAL A C 1
ATOM 838 O O . VAL A 1 109 ? 6.430 0.838 25.860 1.00 53.66 109 VAL A O 1
ATOM 841 N N . LEU A 1 110 ? 4.489 1.941 25.697 1.00 46.41 110 LEU A N 1
ATOM 842 C CA . LEU A 1 110 ? 4.953 3.127 26.431 1.00 46.41 110 LEU A CA 1
ATOM 843 C C . LEU A 1 110 ? 5.327 2.846 27.898 1.00 46.41 110 LEU A C 1
ATOM 845 O O . LEU A 1 110 ? 6.120 3.589 28.467 1.00 46.41 110 LEU A O 1
ATOM 849 N N . ARG A 1 111 ? 4.790 1.789 28.524 1.00 42.25 111 ARG A N 1
ATOM 850 C CA . ARG A 1 111 ? 5.104 1.448 29.926 1.00 42.25 111 ARG A CA 1
ATOM 851 C C . ARG A 1 111 ? 6.435 0.720 30.087 1.00 42.25 111 ARG A C 1
ATOM 853 O O . ARG A 1 111 ? 7.002 0.778 31.168 1.00 42.25 111 ARG A O 1
ATOM 860 N N . HIS A 1 112 ? 6.939 0.074 29.038 1.00 42.38 112 HIS A N 1
ATOM 861 C CA . HIS A 1 112 ? 8.225 -0.627 29.082 1.00 42.38 112 HIS A CA 1
ATOM 862 C C . HIS A 1 112 ? 9.430 0.256 28.723 1.00 42.38 112 HIS A C 1
ATOM 864 O O . HIS A 1 112 ? 10.562 -0.190 28.870 1.00 42.38 112 HIS A O 1
ATOM 870 N N . SER A 1 113 ? 9.213 1.505 28.297 1.00 39.62 113 SER A N 1
ATOM 871 C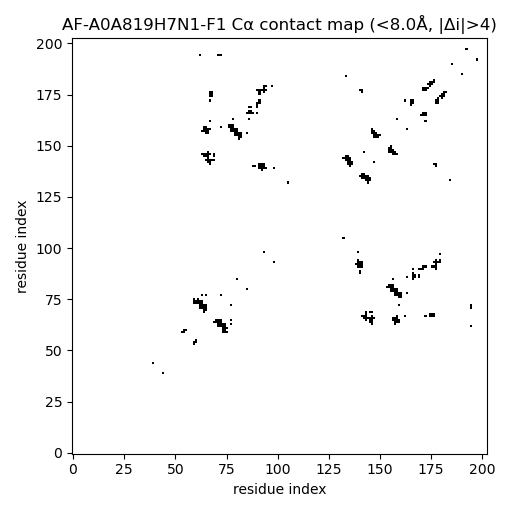 CA . SER A 1 113 ? 10.293 2.444 27.947 1.00 39.62 113 SER A CA 1
ATOM 872 C C . SER A 1 113 ? 10.644 3.459 29.046 1.00 39.62 113 SER A C 1
ATOM 874 O O . SER A 1 113 ? 11.437 4.356 28.782 1.00 39.62 113 SER A O 1
ATOM 876 N N . ILE A 1 114 ? 10.076 3.357 30.258 1.00 47.03 114 ILE A N 1
ATOM 877 C CA . ILE A 1 114 ? 10.312 4.319 31.363 1.00 47.03 114 ILE A CA 1
ATOM 878 C C . ILE A 1 114 ? 11.091 3.696 32.539 1.00 47.03 114 ILE A C 1
ATOM 880 O O . ILE A 1 114 ? 10.990 4.171 33.662 1.00 47.03 114 ILE A O 1
ATOM 884 N N . ASP A 1 115 ? 11.910 2.677 32.286 1.00 41.09 115 ASP A N 1
ATOM 885 C CA . ASP A 1 115 ? 12.907 2.194 33.253 1.00 41.09 115 ASP A CA 1
ATOM 886 C C . ASP A 1 115 ? 14.297 2.188 32.602 1.00 41.09 115 ASP A C 1
ATOM 888 O O . ASP A 1 115 ? 14.928 1.153 32.462 1.00 41.09 115 ASP A O 1
ATOM 892 N N . ASP A 1 116 ? 14.746 3.352 32.128 1.00 46.69 116 ASP A N 1
ATOM 893 C CA . ASP A 1 116 ? 16.158 3.743 32.191 1.00 46.69 116 ASP A CA 1
ATOM 894 C C . ASP A 1 116 ? 16.318 5.208 31.756 1.00 46.69 116 ASP A C 1
ATOM 896 O O . ASP A 1 116 ? 15.882 5.611 30.680 1.00 46.69 116 ASP A O 1
ATOM 900 N N . THR A 1 117 ? 17.032 5.988 32.574 1.00 40.00 117 THR A N 1
ATOM 901 C CA . THR A 1 117 ? 17.514 7.373 32.346 1.00 40.00 117 THR A CA 1
ATOM 902 C C . THR A 1 117 ? 16.745 8.507 33.050 1.00 40.00 117 THR A C 1
ATOM 904 O O . THR A 1 117 ? 15.954 9.253 32.482 1.00 40.00 117 THR A O 1
ATOM 907 N N . THR A 1 118 ? 17.065 8.652 34.338 1.00 44.06 118 THR A N 1
ATOM 908 C CA . THR A 1 118 ? 17.402 9.884 35.080 1.00 44.06 118 THR A CA 1
ATOM 909 C C . THR A 1 118 ? 17.098 11.257 34.441 1.00 44.06 118 THR A C 1
ATOM 911 O O . THR A 1 118 ? 17.756 11.688 33.502 1.00 44.06 118 THR A O 1
ATOM 914 N N . GLN A 1 119 ? 16.160 11.968 35.084 1.00 41.06 119 GLN A N 1
ATOM 915 C CA . GLN A 1 119 ? 16.033 13.422 35.327 1.00 41.06 119 GLN A CA 1
ATOM 916 C C . GLN A 1 119 ? 16.916 14.413 34.522 1.00 41.06 119 GLN A C 1
ATOM 918 O O . GLN A 1 119 ? 18.133 14.404 34.672 1.00 41.06 119 GLN A O 1
ATOM 923 N N . MET A 1 120 ? 16.289 15.405 33.859 1.00 35.47 120 MET A N 1
ATOM 924 C CA . MET A 1 120 ? 16.342 16.847 34.221 1.00 35.47 120 MET A CA 1
ATOM 925 C C . MET A 1 120 ? 15.664 17.773 33.174 1.00 35.47 120 MET A C 1
ATOM 927 O O . MET A 1 120 ? 15.908 17.692 31.977 1.00 35.47 120 MET A O 1
ATOM 931 N N . THR A 1 121 ? 14.846 18.697 33.701 1.00 36.72 121 THR A N 1
ATOM 932 C CA . THR A 1 121 ? 14.466 20.045 33.207 1.00 36.72 121 THR A CA 1
ATOM 933 C C . THR A 1 121 ? 13.718 20.253 31.873 1.00 36.72 121 THR A C 1
ATOM 935 O O . THR A 1 121 ? 14.300 20.405 30.808 1.00 36.72 121 THR A O 1
ATOM 938 N N . GLY A 1 122 ? 12.397 20.427 32.014 1.00 39.22 122 GLY A N 1
ATOM 939 C CA . GLY A 1 122 ? 11.552 21.521 31.499 1.00 39.22 122 GLY A CA 1
ATOM 940 C C 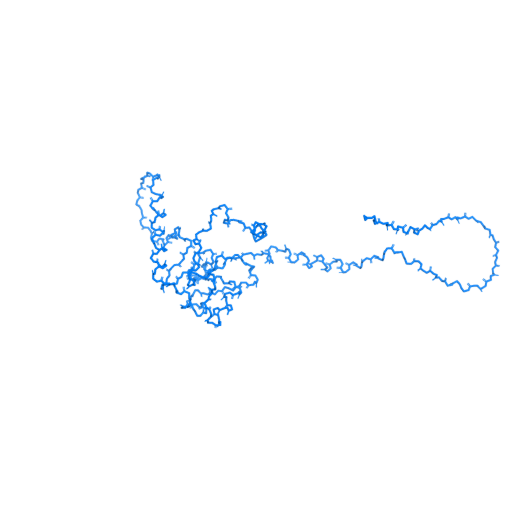. GLY A 1 122 ? 11.946 22.329 30.253 1.00 39.22 122 GLY A C 1
ATOM 941 O O . GLY A 1 122 ? 12.687 23.300 30.355 1.00 39.22 122 GLY A O 1
ATOM 942 N N . HIS A 1 123 ? 11.250 22.069 29.142 1.00 33.16 123 HIS A N 1
ATOM 943 C CA . HIS A 1 123 ? 10.707 23.106 28.253 1.00 33.16 123 HIS A CA 1
ATOM 944 C C . HIS A 1 123 ? 9.603 22.487 27.377 1.00 33.16 123 HIS A C 1
ATOM 946 O O . HIS A 1 123 ? 9.871 21.645 26.525 1.00 33.16 123 HIS A O 1
ATOM 952 N N . VAL A 1 124 ? 8.344 22.880 27.596 1.00 41.94 124 VAL A N 1
ATOM 953 C CA . VAL A 1 124 ? 7.212 22.452 26.759 1.00 41.94 124 VAL A CA 1
ATOM 954 C C . VAL A 1 124 ? 7.253 23.270 25.471 1.00 41.94 124 VAL A C 1
ATOM 956 O O . VAL A 1 124 ? 6.860 24.435 25.449 1.00 41.94 124 VAL A O 1
ATOM 959 N N . GLN A 1 125 ? 7.768 22.670 24.403 1.00 33.53 125 GLN A N 1
ATOM 960 C CA . GLN A 1 125 ? 7.499 23.101 23.037 1.00 33.53 125 GLN A CA 1
ATOM 961 C C . GLN A 1 125 ? 6.557 22.073 22.423 1.00 33.53 125 GLN A C 1
ATOM 963 O O . GLN A 1 125 ? 6.860 20.883 22.400 1.00 33.53 125 GLN A O 1
ATOM 968 N N . SER A 1 126 ? 5.400 22.545 21.959 1.00 40.16 126 SER A N 1
ATOM 969 C CA . SER A 1 126 ? 4.415 21.770 21.208 1.00 40.16 126 SER A CA 1
ATOM 970 C C . SER A 1 126 ? 4.975 21.374 19.840 1.00 40.16 126 SER A C 1
ATOM 972 O O . SER A 1 126 ? 4.577 21.908 18.808 1.00 40.16 126 SER A O 1
ATOM 974 N N . SER A 1 127 ? 5.920 20.443 19.822 1.00 34.25 127 SER A N 1
ATOM 975 C CA . SER A 1 127 ? 6.114 19.539 18.705 1.00 34.25 127 SER A CA 1
ATOM 976 C C . SER A 1 127 ? 5.115 18.405 18.900 1.00 34.25 127 SER A C 1
ATOM 978 O O . SER A 1 127 ? 5.059 17.769 19.950 1.00 34.25 127 SER A O 1
ATOM 980 N N . THR A 1 128 ? 4.276 18.153 17.901 1.00 39.25 128 THR A N 1
ATOM 981 C CA . THR A 1 128 ? 3.570 16.878 17.795 1.00 39.25 128 THR A CA 1
ATOM 982 C C . THR A 1 128 ? 4.635 15.804 17.608 1.00 39.25 128 THR A C 1
ATOM 984 O O . THR A 1 128 ? 5.011 15.491 16.479 1.00 39.25 128 THR A O 1
ATOM 987 N N . SER A 1 129 ? 5.189 15.318 18.720 1.00 33.59 129 SER A N 1
ATOM 988 C CA . SER A 1 129 ? 6.006 14.117 18.769 1.00 33.59 129 SER A CA 1
ATOM 989 C C . SER A 1 129 ? 5.235 13.048 18.023 1.00 33.59 129 SER A C 1
ATOM 991 O O . SER A 1 129 ? 4.112 12.711 18.406 1.00 33.59 129 SER A O 1
ATOM 993 N N . PHE A 1 130 ? 5.804 12.566 16.921 1.00 38.81 130 PHE A N 1
ATOM 994 C CA . PHE A 1 130 ? 5.356 11.327 16.319 1.00 38.81 130 PHE A CA 1
ATOM 995 C C . PHE A 1 130 ? 5.478 10.286 17.423 1.00 38.81 130 PHE A C 1
ATOM 997 O O . PHE A 1 130 ? 6.578 9.900 17.811 1.00 38.81 130 PHE A O 1
ATOM 1004 N N . ASN A 1 131 ? 4.333 9.954 18.020 1.00 43.41 131 ASN A N 1
ATOM 1005 C CA . ASN A 1 131 ? 4.214 8.844 18.942 1.00 43.41 131 ASN A CA 1
ATOM 1006 C C . ASN A 1 131 ? 4.915 7.650 18.297 1.00 43.41 131 ASN A C 1
ATOM 1008 O O . ASN A 1 131 ? 4.821 7.475 17.081 1.00 43.41 131 ASN A O 1
ATOM 1012 N N . SER A 1 132 ? 5.582 6.833 19.108 1.00 52.47 132 SER A N 1
ATOM 1013 C CA . SER A 1 132 ? 6.261 5.590 18.714 1.00 52.47 132 SER A CA 1
ATOM 1014 C C . SER A 1 132 ? 5.296 4.508 18.182 1.00 52.47 132 SER A C 1
ATOM 1016 O O . SER A 1 132 ? 5.521 3.316 18.362 1.00 52.47 132 SER A O 1
ATOM 1018 N N . ALA A 1 133 ? 4.178 4.918 17.591 1.00 59.84 133 ALA A N 1
ATOM 1019 C CA . ALA A 1 133 ? 3.132 4.087 17.054 1.00 59.84 133 ALA A CA 1
ATOM 1020 C C . ALA A 1 133 ? 3.340 3.921 15.549 1.00 59.84 133 ALA A C 1
ATOM 1022 O O . ALA A 1 133 ? 3.388 4.893 14.791 1.00 59.84 133 ALA A O 1
ATOM 1023 N N . SER A 1 134 ? 3.380 2.675 15.097 1.00 75.50 134 SER A N 1
ATOM 1024 C CA . SER A 1 134 ? 3.514 2.308 13.682 1.00 75.50 134 SER A CA 1
ATOM 1025 C C . SER A 1 134 ? 2.254 2.581 12.851 1.00 75.50 134 SER A C 1
ATOM 1027 O O . SER A 1 134 ? 2.133 2.145 11.702 1.00 75.50 134 SER A O 1
ATOM 1029 N N . PHE A 1 135 ? 1.274 3.279 13.425 1.00 82.44 135 PHE A N 1
ATOM 1030 C CA . PHE A 1 135 ? 0.004 3.560 12.785 1.00 82.44 135 PHE A CA 1
ATOM 1031 C C . PHE A 1 135 ? -0.591 4.907 13.194 1.00 82.44 135 PHE A C 1
ATOM 1033 O O . PHE A 1 135 ? -0.407 5.436 14.285 1.00 82.44 135 PHE A O 1
ATOM 1040 N N . TYR A 1 136 ? -1.343 5.445 12.253 1.00 85.56 136 TYR A N 1
ATOM 1041 C CA . TYR A 1 136 ? -2.176 6.617 12.350 1.00 85.56 136 TYR A CA 1
ATOM 1042 C C . TYR A 1 136 ? -3.615 6.175 12.599 1.00 85.56 136 TYR A C 1
ATOM 1044 O O . TYR A 1 136 ? -4.129 5.309 11.887 1.00 85.56 136 TYR A O 1
ATOM 1052 N N . TYR A 1 137 ? -4.258 6.786 13.592 1.00 85.88 137 TYR A N 1
ATOM 1053 C CA . TYR A 1 137 ? -5.659 6.555 13.925 1.00 85.88 137 TYR A CA 1
ATOM 1054 C C . TYR A 1 137 ? -6.419 7.883 13.906 1.00 85.88 137 TYR A C 1
ATOM 1056 O O . TYR A 1 137 ? -6.107 8.790 14.676 1.00 85.88 137 TYR A O 1
ATOM 1064 N N . GLU A 1 138 ? -7.444 7.987 13.064 1.00 85.00 138 GLU A N 1
ATOM 1065 C CA . GLU A 1 138 ? -8.353 9.135 13.046 1.00 85.00 138 GLU A CA 1
ATOM 1066 C C . GLU A 1 138 ? -9.758 8.690 12.624 1.00 85.00 138 GLU A C 1
ATOM 1068 O O . GLU A 1 138 ? -9.921 7.957 11.652 1.00 85.00 138 GLU A O 1
ATOM 1073 N N . ASN A 1 139 ? -10.801 9.125 13.341 1.00 85.81 139 ASN A N 1
ATOM 1074 C CA . ASN A 1 139 ? -12.206 8.853 12.992 1.00 85.81 139 ASN A CA 1
ATOM 1075 C C . ASN A 1 139 ? -12.547 7.359 12.774 1.00 85.81 139 ASN A C 1
ATOM 1077 O O . ASN A 1 139 ? -13.402 7.020 11.950 1.00 85.81 139 ASN A O 1
ATOM 1081 N N . GLY A 1 140 ? -11.881 6.466 13.514 1.00 87.44 140 GLY A N 1
ATOM 1082 C CA . GLY A 1 140 ? -12.043 5.014 13.396 1.00 87.44 140 GLY A CA 1
ATOM 1083 C C . GLY A 1 140 ? -11.264 4.385 12.239 1.00 87.44 140 GLY A C 1
ATOM 1084 O O . GLY A 1 140 ? -11.372 3.184 12.031 1.00 87.44 140 GLY A O 1
ATOM 1085 N N . ILE A 1 141 ? -10.497 5.166 11.477 1.00 90.19 141 ILE A N 1
ATOM 1086 C CA . ILE A 1 141 ? -9.661 4.693 10.371 1.00 90.19 141 ILE A CA 1
ATOM 1087 C C . ILE A 1 141 ? -8.246 4.455 10.881 1.00 90.19 141 ILE A C 1
ATOM 1089 O O . ILE A 1 141 ? -7.701 5.293 11.599 1.00 90.19 141 ILE A O 1
ATOM 1093 N N . ILE A 1 142 ? -7.651 3.335 10.467 1.00 89.00 142 ILE A N 1
ATOM 1094 C CA . ILE A 1 142 ? -6.270 2.970 10.795 1.00 89.00 142 ILE A CA 1
ATOM 1095 C C . ILE A 1 142 ? -5.442 2.870 9.523 1.00 89.00 142 ILE A C 1
ATOM 1097 O O . ILE A 1 142 ? -5.819 2.168 8.583 1.00 89.00 142 ILE A O 1
ATOM 1101 N N . LEU A 1 143 ? -4.305 3.563 9.512 1.00 91.44 143 LEU A N 1
ATOM 1102 C CA . LEU A 1 143 ? -3.321 3.540 8.432 1.00 91.44 143 LEU A CA 1
ATOM 1103 C C . LEU A 1 143 ? -1.924 3.310 9.006 1.00 91.44 143 LEU A C 1
ATOM 1105 O O . LEU A 1 143 ? -1.588 3.864 10.042 1.00 91.44 143 LEU A O 1
ATOM 1109 N N . TYR A 1 144 ? -1.084 2.552 8.318 1.00 89.94 144 TYR A N 1
ATOM 1110 C CA . TYR A 1 144 ? 0.314 2.353 8.692 1.00 89.94 144 TYR A CA 1
ATOM 1111 C C . TYR A 1 144 ? 1.140 3.608 8.405 1.00 89.94 144 TYR A C 1
ATOM 1113 O O . TYR A 1 144 ? 1.107 4.128 7.284 1.00 89.94 144 TYR A O 1
ATOM 1121 N N . THR A 1 145 ? 1.904 4.083 9.394 1.00 89.69 145 THR A N 1
ATOM 1122 C CA . THR A 1 145 ? 2.690 5.325 9.280 1.00 89.69 145 THR A CA 1
ATOM 1123 C C . THR A 1 145 ? 3.782 5.233 8.224 1.00 89.69 145 THR A C 1
ATOM 1125 O O . THR A 1 145 ? 4.047 6.230 7.563 1.00 89.69 145 THR A O 1
ATOM 1128 N N . ASN A 1 146 ? 4.329 4.043 7.963 1.00 88.62 146 ASN A N 1
ATOM 1129 C CA . ASN A 1 146 ? 5.332 3.818 6.913 1.00 88.62 146 ASN A CA 1
ATOM 1130 C C . ASN A 1 146 ? 4.811 4.151 5.502 1.00 88.62 146 ASN A C 1
ATOM 1132 O O . ASN A 1 146 ? 5.592 4.420 4.593 1.00 88.62 146 ASN A O 1
ATOM 1136 N N . GLY A 1 147 ? 3.489 4.124 5.301 1.00 92.06 147 GLY A N 1
ATOM 1137 C CA . GLY A 1 147 ? 2.850 4.557 4.059 1.00 92.06 147 GLY A CA 1
ATOM 1138 C C . GLY A 1 147 ? 2.373 6.009 4.076 1.00 92.06 147 GLY A C 1
ATOM 1139 O O . GLY A 1 147 ? 1.765 6.454 3.099 1.00 92.06 147 GLY A O 1
ATOM 1140 N N . LEU A 1 148 ? 2.606 6.748 5.162 1.00 93.44 148 LEU A N 1
ATOM 1141 C CA . LEU A 1 148 ? 2.220 8.144 5.326 1.00 93.44 148 LEU A CA 1
ATOM 1142 C C . LEU A 1 148 ? 3.439 9.058 5.232 1.00 93.44 148 LEU A C 1
ATOM 1144 O O . LEU A 1 148 ? 4.527 8.748 5.699 1.00 93.44 148 LEU A O 1
ATOM 1148 N N . HIS A 1 149 ? 3.250 10.212 4.615 1.00 92.19 149 HIS A N 1
ATOM 1149 C CA . HIS A 1 149 ? 4.283 11.234 4.488 1.00 92.19 149 HIS A CA 1
ATOM 1150 C C . HIS A 1 149 ? 3.627 12.609 4.417 1.00 92.19 149 HIS A C 1
ATOM 1152 O O . HIS A 1 149 ? 2.438 12.726 4.122 1.00 92.19 149 HIS A O 1
ATOM 1158 N N . GLN A 1 150 ? 4.376 13.665 4.718 1.00 91.62 150 GLN A N 1
ATOM 1159 C CA . GLN A 1 150 ? 3.864 15.029 4.651 1.00 91.62 150 GLN A CA 1
ATOM 1160 C C . GLN A 1 150 ? 4.429 15.737 3.418 1.00 91.62 150 GLN A C 1
ATOM 1162 O O . GLN A 1 150 ? 5.641 15.844 3.264 1.00 91.62 150 GLN A O 1
ATOM 1167 N N . GLU A 1 151 ? 3.556 16.253 2.553 1.00 92.06 151 GLU A N 1
ATOM 1168 C CA . GLU A 1 151 ? 3.931 17.089 1.406 1.00 92.06 151 GLU A CA 1
ATOM 1169 C C . GLU A 1 151 ? 3.181 18.423 1.516 1.00 92.06 151 GLU A C 1
ATOM 1171 O O . GLU A 1 151 ? 1.958 18.441 1.638 1.00 92.06 151 GLU A O 1
ATOM 1176 N N . ASN A 1 152 ? 3.890 19.560 1.511 1.00 91.56 152 ASN A N 1
ATOM 1177 C CA . ASN A 1 152 ? 3.284 20.902 1.583 1.00 91.56 152 ASN A CA 1
ATOM 1178 C C . ASN A 1 152 ? 2.248 21.067 2.720 1.00 91.56 152 ASN A C 1
ATOM 1180 O O . ASN A 1 152 ? 1.162 21.605 2.506 1.00 91.56 152 ASN A O 1
ATOM 1184 N N . LYS A 1 153 ? 2.565 20.577 3.930 1.00 89.19 153 LYS A N 1
ATOM 1185 C CA . LYS A 1 153 ? 1.670 20.550 5.112 1.00 89.19 153 LYS A CA 1
ATOM 1186 C C . LYS A 1 153 ? 0.418 19.667 4.968 1.00 89.19 153 LYS A C 1
ATOM 1188 O O . LYS A 1 153 ? -0.434 19.681 5.848 1.00 89.19 153 LYS A O 1
ATOM 1193 N N . THR A 1 154 ? 0.315 18.873 3.906 1.00 90.56 154 THR A N 1
ATOM 1194 C CA . THR A 1 154 ? -0.773 17.914 3.683 1.00 90.56 154 THR A CA 1
ATOM 1195 C C . THR A 1 154 ? -0.297 16.501 4.010 1.00 90.56 154 THR A C 1
ATOM 1197 O O . THR A 1 154 ? 0.776 16.093 3.567 1.00 90.56 154 THR A O 1
ATOM 1200 N N . HIS A 1 155 ? -1.092 15.742 4.769 1.00 91.50 155 HIS A N 1
ATOM 1201 C CA . HIS A 1 155 ? -0.831 14.322 5.004 1.00 91.50 155 HIS A CA 1
ATOM 1202 C C . HIS A 1 155 ? -1.178 13.517 3.751 1.00 91.50 155 HIS A C 1
ATOM 1204 O O . HIS A 1 155 ? -2.334 13.457 3.322 1.00 91.50 155 HIS A O 1
ATOM 1210 N N . MET A 1 156 ? -0.155 12.910 3.169 1.00 94.94 156 MET A N 1
ATOM 1211 C CA . MET A 1 156 ? -0.223 12.056 1.997 1.00 94.94 156 MET A CA 1
ATOM 1212 C C . MET A 1 156 ? -0.155 10.596 2.421 1.00 94.94 156 MET A C 1
ATOM 1214 O O . MET A 1 156 ? 0.521 10.232 3.382 1.00 94.94 156 MET A O 1
ATOM 1218 N N . SER A 1 157 ? -0.853 9.760 1.670 1.00 95.44 157 SER A N 1
ATOM 1219 C CA . SER A 1 157 ? -0.904 8.320 1.830 1.00 95.44 157 SER A CA 1
ATOM 1220 C C . SER A 1 157 ? -0.499 7.648 0.528 1.00 95.44 157 SER A C 1
ATOM 1222 O O . SER A 1 157 ? -0.958 8.020 -0.557 1.00 95.44 157 SER A O 1
ATOM 1224 N N . THR A 1 158 ? 0.364 6.647 0.641 1.00 96.88 158 THR A N 1
ATOM 1225 C CA . THR A 1 158 ? 0.724 5.759 -0.456 1.00 96.88 158 THR A CA 1
ATOM 1226 C C . THR A 1 158 ? -0.178 4.532 -0.432 1.00 96.88 158 THR A C 1
ATOM 1228 O O . THR A 1 158 ? -0.242 3.806 0.558 1.00 96.88 158 THR A O 1
ATOM 1231 N N . LEU A 1 159 ? -0.847 4.261 -1.548 1.00 96.50 159 LEU A N 1
ATOM 1232 C CA . LEU A 1 159 ? -1.689 3.087 -1.751 1.00 96.50 159 LEU A CA 1
ATOM 1233 C C . LEU A 1 159 ? -1.084 2.205 -2.842 1.00 96.50 159 LEU A C 1
ATOM 1235 O O . LEU A 1 159 ? -0.796 2.685 -3.940 1.00 96.50 159 LEU A O 1
ATOM 1239 N N . CYS A 1 160 ? -0.947 0.904 -2.589 1.00 95.38 160 CYS A N 1
ATOM 1240 C CA . CYS A 1 160 ? -0.619 -0.033 -3.661 1.00 95.38 160 CYS A CA 1
ATOM 1241 C C . CYS A 1 160 ? -1.762 -0.082 -4.689 1.00 95.38 160 CYS A C 1
ATOM 1243 O O . CYS A 1 160 ? -2.937 0.114 -4.346 1.00 95.38 160 CYS A O 1
ATOM 1245 N N . GLN A 1 161 ? -1.442 -0.397 -5.949 1.00 95.25 161 GLN A N 1
ATOM 1246 C CA . GLN A 1 161 ? -2.428 -0.434 -7.036 1.00 95.25 161 GLN A CA 1
ATOM 1247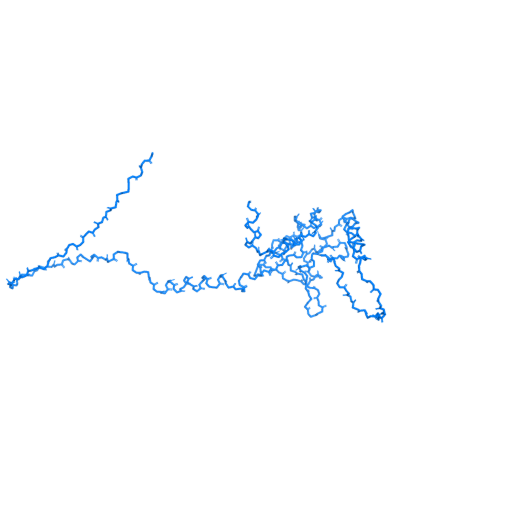 C C . GLN A 1 161 ? -3.658 -1.284 -6.685 1.00 95.25 161 GLN A C 1
ATOM 1249 O O . GLN A 1 161 ? -4.792 -0.893 -6.966 1.00 95.25 161 GLN A O 1
ATOM 1254 N N . LYS A 1 162 ? -3.441 -2.430 -6.027 1.00 94.94 162 LYS A N 1
ATOM 1255 C CA . LYS A 1 162 ? -4.502 -3.357 -5.615 1.00 94.94 162 LYS A CA 1
ATOM 1256 C C . LYS A 1 162 ? -5.557 -2.666 -4.749 1.00 94.94 162 LYS A C 1
ATOM 1258 O O . LYS A 1 162 ? -6.748 -2.811 -5.021 1.00 94.94 162 LYS A O 1
ATOM 1263 N N . TYR A 1 163 ? -5.136 -1.915 -3.732 1.00 94.81 163 TYR A N 1
ATOM 1264 C CA . TYR A 1 163 ? -6.072 -1.289 -2.798 1.00 94.81 163 TYR A CA 1
ATOM 1265 C C . TYR A 1 163 ? -6.578 0.062 -3.242 1.00 94.81 163 TYR A C 1
ATOM 1267 O O . TYR A 1 163 ? -7.735 0.360 -2.974 1.00 94.81 163 TYR A O 1
ATOM 1275 N N . HIS A 1 164 ? -5.809 0.806 -4.030 1.00 96.25 164 HIS A N 1
ATOM 1276 C CA . HIS A 1 164 ? -6.366 1.951 -4.736 1.00 96.25 164 HIS A CA 1
ATOM 1277 C C . HIS A 1 164 ? -7.559 1.531 -5.618 1.00 96.25 164 HIS A C 1
ATOM 1279 O O . HIS A 1 164 ? -8.629 2.138 -5.559 1.00 96.25 164 HIS A O 1
ATOM 1285 N N . VAL A 1 165 ? -7.416 0.452 -6.400 1.00 96.38 165 VAL A N 1
ATOM 1286 C CA . VAL A 1 165 ? -8.498 -0.073 -7.252 1.00 96.38 165 VAL A CA 1
ATOM 1287 C C . VAL A 1 165 ? -9.658 -0.630 -6.424 1.00 96.38 165 VAL A C 1
ATOM 1289 O O . VAL A 1 165 ? -10.807 -0.334 -6.741 1.00 96.38 165 VAL A O 1
ATOM 1292 N N . ALA A 1 166 ? -9.386 -1.417 -5.379 1.00 96.31 166 ALA A N 1
ATOM 1293 C CA . ALA A 1 166 ? -10.437 -1.973 -4.522 1.00 96.31 166 ALA A CA 1
ATOM 1294 C C . ALA A 1 166 ? -11.276 -0.869 -3.864 1.00 96.31 166 ALA A C 1
ATOM 1296 O O . ALA A 1 166 ? -12.501 -0.880 -3.973 1.00 96.31 166 ALA A O 1
ATOM 1297 N N . LEU A 1 167 ? -10.614 0.133 -3.283 1.00 96.81 167 LEU A N 1
ATOM 1298 C CA . LEU A 1 167 ? -11.271 1.270 -2.651 1.00 96.81 167 LEU A CA 1
ATOM 1299 C C . LEU A 1 167 ? -12.062 2.100 -3.659 1.00 96.81 167 LEU A C 1
ATOM 1301 O O . LEU A 1 167 ? -13.198 2.461 -3.382 1.00 96.81 167 LEU A O 1
ATOM 1305 N N . THR A 1 168 ? -11.533 2.329 -4.864 1.00 96.81 168 THR A N 1
ATOM 1306 C CA . THR A 1 168 ? -12.282 3.013 -5.937 1.00 96.81 168 THR A CA 1
ATOM 1307 C C . THR A 1 168 ? -13.565 2.258 -6.310 1.00 96.81 168 THR A C 1
ATOM 1309 O O . THR A 1 168 ? -14.579 2.879 -6.611 1.00 96.81 168 THR A O 1
ATOM 1312 N N . LYS A 1 169 ? -13.550 0.921 -6.239 1.00 97.25 169 LYS A N 1
ATOM 1313 C CA . LYS A 1 169 ? -14.711 0.053 -6.495 1.00 97.25 169 LYS A CA 1
ATOM 1314 C C . LYS A 1 169 ? -15.653 -0.110 -5.295 1.00 97.25 169 LYS A C 1
ATOM 1316 O O . LYS A 1 169 ? -16.622 -0.852 -5.402 1.00 97.25 169 LYS A O 1
ATOM 1321 N N . GLY A 1 170 ? -15.370 0.537 -4.164 1.00 96.31 170 GLY A N 1
ATOM 1322 C CA . GLY A 1 170 ? -16.175 0.401 -2.950 1.00 96.31 170 GLY A CA 1
ATOM 1323 C C . GLY A 1 170 ? -16.007 -0.952 -2.247 1.00 96.31 170 GLY A C 1
ATOM 1324 O O . GLY A 1 17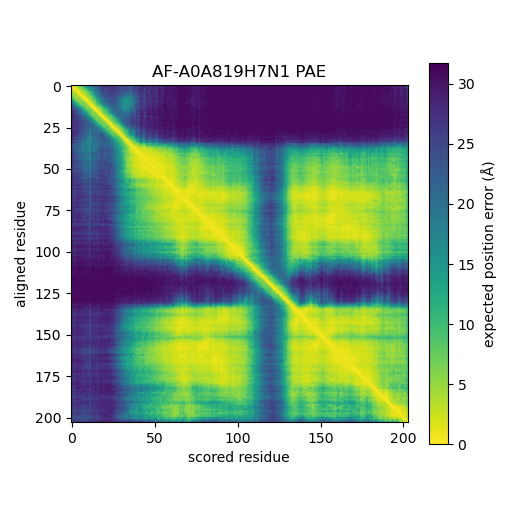0 ? -16.919 -1.411 -1.570 1.00 96.31 170 GLY A O 1
ATOM 1325 N N . ILE A 1 171 ? -14.860 -1.615 -2.423 1.00 96.62 171 ILE A N 1
ATOM 1326 C CA . ILE A 1 171 ? -14.563 -2.923 -1.829 1.00 96.62 171 ILE A CA 1
ATOM 1327 C C . ILE A 1 171 ? -13.616 -2.738 -0.644 1.00 96.62 171 ILE A C 1
ATOM 1329 O O . ILE A 1 171 ? -12.577 -2.087 -0.780 1.00 96.62 171 ILE A O 1
ATOM 1333 N N . ILE A 1 172 ? -13.937 -3.372 0.489 1.00 94.25 172 ILE A N 1
ATOM 1334 C CA . ILE A 1 172 ? -13.066 -3.393 1.669 1.00 94.25 172 ILE A CA 1
ATOM 1335 C C . ILE A 1 172 ? -11.771 -4.161 1.333 1.00 94.25 172 ILE A C 1
ATOM 1337 O O . ILE A 1 172 ? -11.817 -5.323 0.913 1.00 94.25 172 ILE A O 1
ATOM 1341 N N . PRO A 1 173 ? -10.592 -3.541 1.499 1.00 93.88 173 PRO A N 1
ATOM 1342 C CA . PRO A 1 173 ? -9.304 -4.201 1.318 1.00 93.88 173 PRO A CA 1
ATOM 1343 C C . PRO A 1 173 ? -9.135 -5.462 2.184 1.00 93.88 173 PRO A C 1
ATOM 1345 O O . PRO A 1 173 ? -9.144 -5.386 3.410 1.00 93.88 173 PRO A O 1
ATOM 1348 N N . LYS A 1 174 ? -8.883 -6.616 1.545 1.00 91.06 174 LYS A N 1
ATOM 1349 C CA . LYS A 1 174 ? -8.748 -7.933 2.208 1.00 91.06 174 LYS A CA 1
ATOM 1350 C C . LYS A 1 174 ? -7.794 -7.948 3.412 1.00 91.06 174 LYS A C 1
ATOM 1352 O O . LYS A 1 174 ? -8.103 -8.593 4.402 1.00 91.06 174 LYS A O 1
ATOM 1357 N N . PHE A 1 175 ? -6.645 -7.282 3.306 1.00 88.31 175 PHE A N 1
ATOM 1358 C CA . PHE A 1 175 ? -5.599 -7.234 4.340 1.00 88.31 175 PHE A CA 1
ATOM 1359 C C . PHE A 1 175 ? -5.548 -5.880 5.061 1.00 88.31 175 PHE A C 1
ATOM 1361 O O . PHE A 1 175 ? -4.479 -5.460 5.485 1.00 88.31 175 PHE A O 1
ATOM 1368 N N . SER A 1 176 ? -6.663 -5.149 5.108 1.00 89.75 176 SER A N 1
ATOM 1369 C CA . SER A 1 176 ? -6.748 -3.960 5.959 1.00 89.75 176 SER A CA 1
ATOM 1370 C C . SER A 1 176 ? -7.199 -4.329 7.360 1.00 89.75 176 SER A C 1
ATOM 1372 O O . SER A 1 176 ? -7.945 -5.295 7.546 1.00 89.75 176 SER A O 1
ATOM 1374 N N . ALA A 1 177 ? -6.840 -3.482 8.323 1.00 88.56 177 ALA A N 1
ATOM 1375 C CA . ALA A 1 177 ? -7.376 -3.557 9.676 1.00 88.56 177 ALA A CA 1
ATOM 1376 C C . ALA A 1 177 ? -8.918 -3.517 9.686 1.00 88.56 177 ALA A C 1
ATOM 1378 O O . ALA A 1 177 ? -9.541 -4.193 10.494 1.00 88.56 177 ALA A O 1
ATOM 1379 N N . ALA A 1 178 ? -9.546 -2.810 8.738 1.00 90.50 178 ALA A N 1
ATOM 1380 C CA . ALA A 1 178 ? -11.005 -2.752 8.600 1.00 90.50 178 ALA A CA 1
ATOM 1381 C C . ALA A 1 178 ? -11.656 -4.100 8.257 1.00 90.50 178 ALA A C 1
ATOM 1383 O O . ALA A 1 178 ? -12.840 -4.301 8.501 1.00 90.50 178 ALA A O 1
ATOM 1384 N N . ASN A 1 179 ? -10.879 -5.041 7.719 1.00 90.94 179 ASN A N 1
ATOM 1385 C CA . ASN A 1 179 ? -11.306 -6.415 7.488 1.00 90.94 179 ASN A CA 1
ATOM 1386 C C . ASN A 1 179 ? -10.813 -7.368 8.595 1.00 90.94 179 ASN A C 1
ATOM 1388 O O . ASN A 1 179 ? -10.570 -8.543 8.328 1.00 90.94 179 ASN A O 1
ATOM 1392 N N . ASN A 1 180 ? -10.589 -6.852 9.811 1.00 86.75 180 ASN A N 1
ATOM 1393 C CA . ASN A 1 180 ? -10.034 -7.567 10.969 1.00 86.75 180 ASN A CA 1
ATOM 1394 C C . ASN A 1 180 ? -8.664 -8.222 10.722 1.00 86.75 180 ASN A C 1
ATOM 1396 O O . ASN A 1 180 ? -8.237 -9.095 11.473 1.00 86.75 180 ASN A O 1
ATOM 1400 N N . MET A 1 181 ? -7.950 -7.782 9.684 1.00 85.94 181 MET A N 1
ATOM 1401 C CA . MET A 1 181 ? -6.595 -8.228 9.376 1.00 85.94 181 MET A CA 1
ATOM 1402 C C . MET A 1 181 ? -5.605 -7.188 9.891 1.00 85.94 181 MET A C 1
ATOM 1404 O O . MET A 1 181 ? -5.014 -6.436 9.116 1.00 85.94 181 MET A O 1
ATOM 1408 N N . TRP A 1 182 ? -5.461 -7.114 11.214 1.00 80.31 182 TRP A N 1
ATOM 1409 C CA . TRP A 1 182 ? -4.421 -6.314 11.853 1.00 80.31 182 TRP A CA 1
ATOM 1410 C C . TRP A 1 182 ? -3.215 -7.201 12.162 1.00 80.31 182 TRP A C 1
ATOM 1412 O O . TRP A 1 182 ? -3.312 -8.140 12.945 1.00 80.31 182 TRP A O 1
ATOM 1422 N N . LEU A 1 183 ? -2.091 -6.917 11.504 1.00 74.62 183 LEU A N 1
ATOM 1423 C CA . LEU A 1 183 ? -0.863 -7.712 11.624 1.00 74.62 183 LEU A CA 1
ATOM 1424 C C . LEU A 1 183 ? 0.046 -7.255 12.776 1.00 74.62 183 LEU A C 1
ATOM 1426 O O . LEU A 1 183 ? 1.041 -7.916 13.050 1.00 74.62 183 LEU A O 1
ATOM 1430 N N . GLY A 1 184 ? -0.285 -6.140 13.436 1.00 76.56 184 GLY A N 1
ATOM 1431 C CA . GLY A 1 184 ? 0.612 -5.498 14.393 1.00 76.56 184 GLY A CA 1
ATOM 1432 C C . GLY A 1 184 ? 1.864 -4.929 13.723 1.00 76.56 184 GLY A C 1
ATOM 1433 O O . GLY A 1 184 ? 1.849 -4.583 12.535 1.00 76.56 184 GLY A O 1
ATOM 1434 N N . ASP A 1 185 ? 2.926 -4.821 14.514 1.00 75.06 185 ASP A N 1
ATOM 1435 C CA . ASP A 1 185 ? 4.235 -4.359 14.066 1.00 75.06 185 ASP A CA 1
ATOM 1436 C C . ASP A 1 185 ? 5.031 -5.503 13.440 1.00 75.06 185 ASP A C 1
ATOM 1438 O O . ASP A 1 185 ? 4.999 -6.643 13.906 1.00 75.06 185 ASP A O 1
ATOM 1442 N N . VAL A 1 186 ? 5.776 -5.188 12.382 1.00 74.81 186 VAL A N 1
ATOM 1443 C CA . VAL A 1 186 ? 6.754 -6.123 11.818 1.00 74.81 186 VAL A CA 1
ATOM 1444 C C . VAL A 1 186 ? 7.926 -6.220 12.809 1.00 74.81 186 VAL A C 1
ATOM 1446 O O . VAL A 1 186 ? 8.408 -5.170 13.236 1.00 74.81 186 VAL A O 1
ATOM 1449 N N . PRO A 1 187 ? 8.399 -7.420 13.194 1.00 78.44 187 PRO A N 1
ATOM 1450 C CA . PRO A 1 187 ? 9.573 -7.574 14.059 1.00 78.44 187 PRO A CA 1
ATOM 1451 C C . PRO A 1 187 ? 10.791 -6.832 13.506 1.00 78.44 187 PRO A C 1
ATOM 1453 O O . PRO A 1 187 ? 10.952 -6.766 12.287 1.00 78.44 187 PRO A O 1
ATOM 1456 N N . ALA A 1 188 ? 11.644 -6.287 14.377 1.00 77.56 188 ALA A N 1
ATOM 1457 C CA . ALA A 1 188 ? 12.779 -5.447 13.977 1.00 77.56 188 ALA A CA 1
ATOM 1458 C C . ALA A 1 188 ? 13.698 -6.146 12.960 1.00 77.56 188 ALA A C 1
ATOM 1460 O O . ALA A 1 188 ? 14.163 -5.529 12.009 1.00 77.56 188 ALA A O 1
ATOM 1461 N N . GLU A 1 189 ? 13.869 -7.458 13.103 1.00 80.50 189 GLU A N 1
ATOM 1462 C CA . GLU A 1 189 ? 14.667 -8.310 12.222 1.00 80.50 189 GLU A CA 1
ATOM 1463 C C . GLU A 1 189 ? 14.116 -8.382 10.787 1.00 80.50 189 GLU A C 1
ATOM 1465 O O . GLU A 1 189 ? 14.848 -8.726 9.862 1.00 80.50 189 GLU A O 1
ATOM 1470 N N . LEU A 1 190 ? 12.829 -8.075 10.596 1.00 77.25 190 LEU A N 1
ATOM 1471 C CA . LEU A 1 190 ? 12.116 -8.166 9.320 1.00 77.25 190 LEU A CA 1
ATOM 1472 C C . LEU A 1 190 ? 11.730 -6.796 8.739 1.00 77.25 190 LEU A C 1
ATOM 1474 O O . LEU A 1 190 ? 11.214 -6.739 7.622 1.00 77.25 190 LEU A O 1
ATOM 1478 N N . GLN A 1 191 ? 11.951 -5.691 9.461 1.00 73.81 191 GLN A N 1
ATOM 1479 C CA . GLN A 1 191 ? 11.533 -4.352 9.016 1.00 73.81 191 GLN A CA 1
ATOM 1480 C C . GLN A 1 191 ? 12.322 -3.852 7.795 1.00 73.81 191 GLN A C 1
ATOM 1482 O O . GLN A 1 191 ? 11.745 -3.183 6.931 1.00 73.81 191 GLN A O 1
ATOM 1487 N N . ASP A 1 192 ? 13.601 -4.221 7.685 1.00 74.94 192 ASP A N 1
ATOM 1488 C CA . ASP A 1 192 ? 14.541 -3.660 6.704 1.00 74.94 192 ASP A CA 1
ATOM 1489 C C . ASP A 1 192 ? 14.748 -4.509 5.442 1.00 74.94 192 ASP A C 1
ATOM 1491 O O . ASP A 1 192 ? 15.530 -4.135 4.570 1.00 74.94 192 ASP A O 1
ATOM 1495 N N . LEU A 1 193 ? 14.004 -5.604 5.283 1.00 79.62 193 LEU A N 1
ATOM 1496 C CA . LEU A 1 193 ? 14.122 -6.463 4.105 1.00 79.62 193 LEU A CA 1
ATOM 1497 C C . LEU A 1 193 ? 13.601 -5.760 2.844 1.00 79.62 193 LEU A C 1
ATOM 1499 O O . LEU A 1 193 ? 12.468 -5.279 2.799 1.00 79.62 193 LEU A O 1
ATOM 1503 N N . THR A 1 194 ? 14.417 -5.725 1.796 1.00 78.75 194 THR A N 1
ATOM 1504 C CA . THR A 1 194 ? 14.020 -5.346 0.431 1.00 78.75 194 THR A CA 1
ATOM 1505 C C . THR A 1 194 ? 12.993 -6.335 -0.134 1.00 78.75 194 THR A C 1
ATOM 1507 O O . THR A 1 194 ? 12.901 -7.470 0.335 1.00 78.75 194 THR A O 1
ATOM 1510 N N . ILE A 1 195 ? 12.229 -5.965 -1.173 1.00 76.25 195 ILE A N 1
ATOM 1511 C CA . ILE A 1 195 ? 11.271 -6.899 -1.802 1.00 76.25 195 ILE A CA 1
ATOM 1512 C C . ILE A 1 195 ? 11.953 -8.214 -2.233 1.00 76.25 195 ILE A C 1
ATOM 1514 O O . ILE A 1 195 ? 11.370 -9.272 -1.987 1.00 76.25 195 ILE A O 1
ATOM 1518 N N . PRO A 1 196 ? 13.154 -8.219 -2.853 1.00 75.69 196 PRO A N 1
ATOM 1519 C CA . PRO A 1 196 ? 13.863 -9.463 -3.146 1.00 75.69 196 PRO A CA 1
ATOM 1520 C C . PRO A 1 196 ? 14.140 -10.319 -1.904 1.00 75.69 196 PRO A C 1
ATOM 1522 O O . PRO A 1 196 ? 13.906 -11.525 -1.943 1.00 75.69 196 PRO A O 1
ATOM 1525 N N . GLU A 1 197 ? 14.591 -9.716 -0.804 1.00 81.19 197 GLU A N 1
ATOM 1526 C CA . GLU A 1 197 ? 14.869 -10.429 0.448 1.00 81.19 197 GLU A CA 1
ATOM 1527 C C . GLU A 1 197 ? 13.586 -10.977 1.081 1.00 81.19 197 GLU A C 1
ATOM 1529 O O . GLU A 1 197 ? 13.539 -12.158 1.423 1.00 81.19 197 GLU A O 1
ATOM 1534 N N . GLU A 1 198 ? 12.518 -10.172 1.139 1.00 79.50 198 GLU A N 1
ATOM 1535 C CA . GLU A 1 198 ? 11.184 -10.601 1.580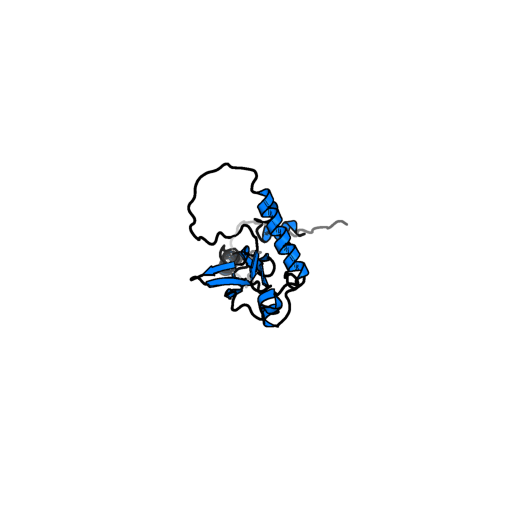 1.00 79.50 198 GLU A CA 1
ATOM 1536 C C . GLU A 1 198 ? 10.706 -11.805 0.756 1.00 79.50 198 GLU A C 1
ATOM 1538 O O . GLU A 1 198 ? 10.183 -12.780 1.297 1.00 79.50 198 GLU A O 1
ATOM 1543 N N . LYS A 1 199 ? 10.922 -11.781 -0.566 1.00 79.94 199 LYS A N 1
ATOM 1544 C CA . LYS A 1 199 ? 10.536 -12.886 -1.449 1.00 79.94 199 LYS A CA 1
ATOM 1545 C C . LYS A 1 199 ? 11.346 -14.150 -1.199 1.00 79.94 199 LYS A C 1
ATOM 1547 O O . LYS A 1 199 ? 10.747 -15.223 -1.209 1.00 79.94 199 LYS A O 1
ATOM 1552 N N . LEU A 1 200 ? 12.649 -14.037 -0.948 1.00 84.06 200 LEU A N 1
ATOM 1553 C CA . LEU A 1 200 ? 13.522 -15.181 -0.668 1.00 84.06 200 LEU A CA 1
ATOM 1554 C C . LEU A 1 200 ? 13.123 -15.928 0.609 1.00 84.06 200 LEU A C 1
ATOM 1556 O O . LEU A 1 200 ? 13.195 -17.152 0.627 1.00 84.06 200 LEU A O 1
ATOM 1560 N N . ILE A 1 201 ? 12.670 -15.216 1.644 1.00 79.75 201 ILE A N 1
ATOM 1561 C CA . ILE A 1 201 ? 12.234 -15.831 2.909 1.00 79.75 201 ILE A CA 1
ATOM 1562 C C . ILE A 1 201 ? 10.762 -16.275 2.907 1.00 79.75 201 ILE A C 1
ATOM 1564 O O . ILE A 1 201 ? 10.329 -16.953 3.833 1.00 79.75 201 ILE A 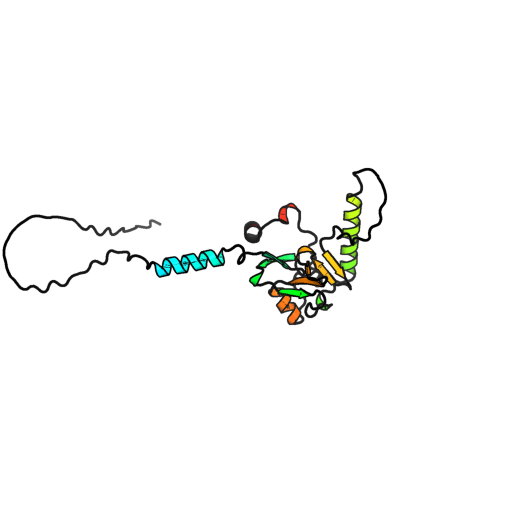O 1
ATOM 1568 N N . SER A 1 202 ? 9.984 -15.879 1.894 1.00 71.38 202 SER A N 1
ATOM 1569 C CA . SER A 1 202 ? 8.553 -16.207 1.769 1.00 71.38 202 SER A CA 1
ATOM 1570 C C . SER A 1 202 ? 8.253 -17.515 1.021 1.00 71.38 202 SER A C 1
ATOM 1572 O O . SER A 1 202 ? 7.077 -17.819 0.801 1.00 71.38 202 SER A O 1
ATOM 1574 N N . LEU A 1 203 ? 9.296 -18.233 0.582 1.00 48.59 203 LEU A N 1
ATOM 1575 C CA . LEU A 1 203 ? 9.214 -19.488 -0.178 1.00 48.59 203 LEU A CA 1
ATOM 1576 C C . LEU A 1 203 ? 9.033 -20.718 0.717 1.00 48.59 203 LEU A C 1
ATOM 1578 O O . LEU A 1 203 ? 9.716 -20.804 1.760 1.00 48.59 203 LEU A O 1
#

Solvent-accessible surface area (backbone atoms only — not comparable to full-atom values): 12941 Å² total; per-residue (Å²): 138,84,84,85,80,84,81,85,79,88,80,84,83,84,79,89,84,88,84,92,83,85,89,77,97,67,88,74,77,80,79,75,76,68,69,79,76,74,82,78,58,64,69,59,54,51,50,53,49,54,52,49,53,52,63,68,25,71,78,59,62,30,71,42,32,12,15,58,57,67,47,76,36,44,49,90,58,40,44,81,37,46,58,95,64,45,52,59,52,76,54,36,35,42,54,71,71,56,49,53,50,57,55,51,54,56,59,54,58,63,64,73,68,76,82,76,83,82,88,85,83,92,77,95,67,96,63,85,69,79,63,98,55,74,50,45,76,58,98,56,27,63,33,29,40,81,12,45,49,76,53,97,93,38,57,29,30,30,30,37,50,71,49,49,52,31,21,67,70,71,40,66,47,78,56,16,47,41,57,75,38,66,81,77,78,73,56,79,93,61,64,78,58,48,72,70,56,50,53,68,73,70,112

Sequence (203 aa):
MQFTKTEEYASCDGKSISGFTQNSNVKKKNSSCSPWPEPIPRDLKETCLQQFLQQMSMSALAEVTCAVCNVRSLVQTSKKVPVSKIPNIHLLKVSDELKDLILSTQSSVLRHSIDDTTQMTGHVQSSTSFNSASFYYENGIILYTNGLHQENKTHMSTLCQKYHVALTKGIIPKFSAANNMWLGDVPAELQDLTIPEEKLISL

Secondary structure (DSSP, 8-state):
-----------------------------------SSPPPPHHHHHHHHHHHHHHTSTTTS-EEE-TTT--EEEGGG-EEEEGGG-TTGGGGBPPHHHHHHHHHHHHHHTTTTSSS---------------S-SEEEETTEEEEGGGEEEETTEEEEEE-HHHHHHHHTTPPPTTSGGGT----PPPHHHHT--HHHHHHHT-

Mean predicted aligned error: 15.47 Å

pLDDT: mean 74.43, std 22.57, range [30.62, 97.25]

Foldseek 3Di:
DDDDDDDDDDDDDDDDDDDDDDDDDDPPPPPPPPPPPDDDDPVVVVVVVVVVCVCPPCLNQPWAAAFFQRDIDRPVQKDKDFLVPQFQQVLQAADPVLVVVLVVVLVVVVVVPPPDDDDDDDDDDPDPPPRPAQWDDDPRGITGCSQWDADPNTIMGMHGNVVSVCSNVVHRDCCGVSVVNDPGDDPPVPPPDRPVRVVVVVD